Protein AF-A0A9D8B825-F1 (afdb_monomer_lite)

pLDDT: mean 75.51, std 22.53, range [26.12, 98.62]

Structure (mmCIF, N/CA/C/O backbone):
data_AF-A0A9D8B825-F1
#
_entry.id   AF-A0A9D8B825-F1
#
loop_
_atom_site.group_PDB
_atom_site.id
_atom_site.type_symbol
_atom_site.label_atom_id
_atom_site.label_alt_id
_atom_site.label_comp_id
_atom_site.label_asym_id
_atom_site.label_entity_id
_atom_site.label_seq_id
_atom_site.pdbx_PDB_ins_code
_atom_site.Cartn_x
_atom_site.Cartn_y
_atom_site.Cartn_z
_atom_site.occupancy
_atom_site.B_iso_or_equiv
_atom_site.auth_seq_id
_atom_site.auth_comp_id
_atom_site.auth_asym_id
_atom_site.auth_atom_id
_atom_site.pdbx_PDB_model_num
ATOM 1 N N . GLU A 1 1 ? -18.848 -10.670 -12.903 1.00 26.16 1 GLU A N 1
ATOM 2 C CA . GLU A 1 1 ? -18.728 -9.323 -13.499 1.00 26.16 1 GLU A CA 1
ATOM 3 C C . GLU A 1 1 ? -18.500 -8.329 -12.367 1.00 26.16 1 GLU A C 1
ATOM 5 O O . GLU A 1 1 ? -19.439 -7.980 -11.666 1.00 26.16 1 GLU A O 1
ATOM 10 N N . GLY A 1 2 ? -17.233 -8.009 -12.084 1.00 29.97 2 GLY A N 1
ATOM 11 C CA . GLY A 1 2 ? -16.854 -7.064 -11.031 1.00 29.97 2 GLY A CA 1
ATOM 12 C C . GLY A 1 2 ? -17.086 -5.630 -11.499 1.00 29.97 2 GLY A C 1
ATOM 13 O O . GLY A 1 2 ? -16.702 -5.259 -12.609 1.00 29.97 2 GLY A O 1
ATOM 14 N N . SER A 1 3 ? -17.760 -4.835 -10.680 1.00 26.12 3 SER A N 1
ATOM 15 C CA . SER A 1 3 ? -18.067 -3.432 -10.945 1.00 26.12 3 SER A CA 1
ATOM 16 C C . SER A 1 3 ? -16.782 -2.598 -11.040 1.00 26.12 3 SER A C 1
ATOM 18 O O . SER A 1 3 ? -16.110 -2.369 -10.038 1.00 26.12 3 SER A O 1
ATOM 20 N N . ARG A 1 4 ? -16.444 -2.138 -12.252 1.00 30.41 4 ARG A N 1
ATOM 21 C CA . ARG A 1 4 ? -15.340 -1.203 -12.519 1.00 30.41 4 ARG A CA 1
ATOM 22 C C . ARG A 1 4 ? -15.845 0.221 -12.296 1.00 30.41 4 ARG A C 1
ATOM 24 O O . ARG A 1 4 ? -16.623 0.725 -13.101 1.00 30.41 4 ARG A O 1
ATOM 31 N N . TYR A 1 5 ? -15.431 0.858 -11.206 1.00 29.67 5 TYR A N 1
ATOM 32 C CA . TYR A 1 5 ? -15.754 2.260 -10.938 1.00 29.67 5 TYR A CA 1
ATOM 33 C C . TYR A 1 5 ? -14.598 3.149 -11.399 1.00 29.67 5 TYR A C 1
ATOM 35 O O . TYR A 1 5 ? -13.459 2.929 -10.995 1.00 29.67 5 TYR A O 1
ATOM 43 N N . VAL A 1 6 ? -14.901 4.152 -12.225 1.00 32.19 6 VAL A N 1
ATOM 44 C CA . VAL A 1 6 ? -13.975 5.248 -12.535 1.00 32.19 6 VAL A CA 1
ATOM 45 C C . VAL A 1 6 ? -14.107 6.277 -11.414 1.00 32.19 6 VAL A C 1
ATOM 47 O O . VAL A 1 6 ? -15.207 6.782 -11.185 1.00 32.19 6 VAL A O 1
ATOM 50 N N . ARG A 1 7 ? -13.024 6.555 -10.679 1.00 38.75 7 ARG A N 1
ATOM 51 C CA . ARG A 1 7 ? -13.002 7.599 -9.640 1.00 38.75 7 ARG A CA 1
ATOM 52 C C . ARG A 1 7 ? -12.008 8.696 -9.983 1.00 38.75 7 ARG A C 1
ATOM 54 O O . ARG A 1 7 ? -10.957 8.442 -10.566 1.00 38.75 7 ARG A O 1
ATOM 61 N N . TYR A 1 8 ? -12.397 9.906 -9.603 1.00 37.78 8 TYR A N 1
ATOM 62 C CA . TYR A 1 8 ? -11.612 11.125 -9.698 1.00 37.78 8 TYR A CA 1
ATOM 63 C C . TYR A 1 8 ? -10.923 11.335 -8.354 1.00 37.78 8 TYR A C 1
ATOM 65 O O . TYR A 1 8 ? -11.568 11.241 -7.313 1.00 37.78 8 TYR A O 1
ATOM 73 N N . LEU A 1 9 ? -9.624 11.595 -8.367 1.00 46.34 9 LEU A N 1
ATOM 74 C CA . LEU A 1 9 ? -8.851 11.959 -7.186 1.00 46.34 9 LEU A CA 1
ATOM 75 C C . LEU A 1 9 ? -8.118 13.274 -7.419 1.00 46.34 9 LEU A C 1
ATOM 77 O O . LEU A 1 9 ? -7.959 13.697 -8.565 1.00 46.34 9 LEU A O 1
ATOM 81 N N . ARG A 1 10 ? -7.628 13.884 -6.326 1.00 41.62 10 ARG A N 1
ATOM 82 C CA . ARG A 1 10 ? -6.796 15.109 -6.281 1.00 41.62 10 ARG A CA 1
ATOM 83 C C . ARG A 1 10 ? -5.704 15.135 -7.345 1.00 41.62 10 ARG A C 1
ATOM 85 O O . ARG A 1 10 ? -5.268 16.199 -7.765 1.00 41.62 10 ARG A O 1
ATOM 92 N N . HIS A 1 11 ? -5.301 13.955 -7.778 1.00 44.56 11 HIS A N 1
ATOM 93 C CA . HIS A 1 11 ? -4.243 13.787 -8.720 1.00 44.56 11 HIS A CA 1
ATOM 94 C C . HIS A 1 11 ? -4.572 12.747 -9.786 1.00 44.56 11 HIS A C 1
ATOM 96 O O . HIS A 1 11 ? -3.646 12.337 -10.435 1.00 44.56 11 HIS A O 1
ATOM 102 N N . GLY A 1 12 ? -5.798 12.272 -10.033 1.00 50.62 12 GLY A N 1
ATOM 103 C CA . GLY A 1 12 ? -5.926 11.286 -11.116 1.00 50.62 12 GLY A CA 1
ATOM 104 C C . GLY A 1 12 ? -7.298 10.770 -11.501 1.00 50.62 12 GLY A C 1
ATOM 105 O O . GLY A 1 12 ? -8.275 10.954 -10.782 1.00 50.62 12 GLY A O 1
ATOM 106 N N . VAL A 1 13 ? -7.358 10.106 -12.657 1.00 54.78 13 VAL A N 1
ATOM 107 C CA . VAL A 1 13 ? -8.524 9.337 -13.127 1.00 54.78 13 VAL A CA 1
ATOM 108 C C . VAL A 1 13 ? -8.096 7.911 -13.387 1.00 54.78 13 VAL A C 1
ATOM 110 O O . VAL A 1 13 ? -7.157 7.686 -14.151 1.00 54.78 13 VAL A O 1
ATOM 113 N N . GLY A 1 14 ? -8.801 6.957 -12.781 1.00 56.28 14 GLY A N 1
ATOM 114 C CA . GLY A 1 14 ? -8.407 5.559 -12.853 1.00 56.28 14 GLY A CA 1
ATOM 115 C C . GLY A 1 14 ? -9.478 4.552 -12.464 1.00 56.28 14 GLY A C 1
ATOM 116 O O . GLY A 1 14 ? -10.617 4.902 -12.153 1.00 56.28 14 GLY A O 1
ATOM 117 N N . ILE A 1 15 ? -9.079 3.283 -12.502 1.00 56.19 15 ILE A N 1
ATOM 118 C CA . ILE A 1 15 ? -9.866 2.118 -12.105 1.00 56.19 15 ILE A CA 1
ATOM 119 C C . ILE A 1 15 ? -9.221 1.521 -10.854 1.00 56.19 15 ILE A C 1
ATOM 121 O O . ILE A 1 15 ? -8.019 1.254 -10.836 1.00 56.19 15 ILE A O 1
ATOM 125 N N . ALA A 1 16 ? -10.036 1.279 -9.829 1.00 55.12 16 ALA A N 1
ATOM 126 C CA . ALA A 1 16 ? -9.627 0.560 -8.628 1.00 55.12 16 ALA A CA 1
ATOM 127 C C . ALA A 1 16 ? -9.979 -0.932 -8.724 1.00 55.12 16 ALA A C 1
ATOM 129 O O . ALA A 1 16 ? -11.058 -1.289 -9.206 1.00 55.12 16 ALA A O 1
ATOM 130 N N . TYR A 1 17 ? -9.086 -1.791 -8.233 1.00 61.62 17 TYR A N 1
ATOM 131 C CA . TYR A 1 17 ? -9.238 -3.246 -8.228 1.00 61.62 17 TYR A CA 1
ATOM 132 C C . TYR A 1 17 ? -9.538 -3.746 -6.816 1.00 61.62 17 TYR A C 1
ATOM 134 O O . TYR A 1 17 ? -8.713 -3.626 -5.915 1.00 61.62 17 TYR A O 1
ATOM 142 N N . ASP A 1 18 ? -10.716 -4.338 -6.632 1.00 55.62 18 ASP A N 1
ATOM 143 C CA . ASP A 1 18 ? -11.271 -4.733 -5.329 1.00 55.62 18 ASP A CA 1
ATOM 144 C C . ASP A 1 18 ? -10.686 -6.028 -4.735 1.00 55.62 18 ASP A C 1
ATOM 146 O O . ASP A 1 18 ? -11.105 -6.437 -3.664 1.00 55.62 18 ASP A O 1
ATOM 150 N N . GLY A 1 19 ? -9.697 -6.660 -5.378 1.00 49.09 19 GLY A N 1
ATOM 151 C CA . GLY A 1 19 ? -9.065 -7.891 -4.881 1.00 49.09 19 GLY A CA 1
ATOM 152 C C . GLY A 1 19 ? -9.398 -9.156 -5.673 1.00 49.09 19 GLY A C 1
ATOM 153 O O . GLY A 1 19 ? -8.572 -10.060 -5.710 1.00 49.09 19 GLY A O 1
ATOM 154 N N . ARG A 1 20 ? -10.521 -9.201 -6.403 1.00 44.38 20 ARG A N 1
ATOM 155 C CA . ARG A 1 20 ? -11.001 -10.439 -7.057 1.00 44.38 20 ARG A CA 1
ATOM 156 C C . ARG A 1 20 ? -10.237 -10.869 -8.320 1.00 44.38 20 ARG A C 1
ATOM 158 O O . ARG A 1 20 ? -10.483 -11.952 -8.838 1.00 44.38 20 ARG A O 1
ATOM 165 N N . ASP A 1 21 ? -9.305 -10.044 -8.797 1.00 48.31 21 ASP A N 1
ATOM 166 C CA . ASP A 1 21 ? -8.489 -10.262 -10.004 1.00 48.31 21 ASP A CA 1
ATOM 167 C C . ASP A 1 21 ? -7.000 -9.917 -9.750 1.00 48.31 21 ASP A C 1
ATOM 169 O O . ASP A 1 21 ? -6.346 -9.237 -10.545 1.00 48.31 21 ASP A O 1
ATOM 173 N N . TRP A 1 22 ? -6.453 -10.336 -8.606 1.00 46.06 22 TRP A N 1
ATOM 174 C CA . TRP A 1 22 ? -5.085 -9.999 -8.198 1.00 46.06 22 TRP A CA 1
ATOM 175 C C . TRP A 1 22 ? -4.019 -10.831 -8.942 1.00 46.06 22 TRP A C 1
ATOM 177 O O . TRP A 1 22 ? -3.865 -12.028 -8.711 1.00 46.06 22 TRP A O 1
ATOM 187 N N . ASN A 1 23 ? -3.254 -10.198 -9.840 1.00 48.28 23 ASN A N 1
ATOM 188 C CA . ASN A 1 23 ? -2.017 -10.755 -10.401 1.00 48.28 23 ASN A CA 1
ATOM 189 C C . ASN A 1 23 ? -1.017 -9.623 -10.694 1.00 48.28 23 ASN A C 1
ATOM 191 O O . ASN A 1 23 ? -1.241 -8.805 -11.583 1.00 48.28 23 ASN A O 1
ATOM 195 N N . LEU A 1 24 ? 0.108 -9.594 -9.978 1.00 45.50 24 LEU A N 1
ATOM 196 C CA . LEU A 1 24 ? 1.153 -8.578 -10.145 1.00 45.50 24 LEU A CA 1
ATOM 197 C C . LEU A 1 24 ? 1.843 -8.604 -11.517 1.00 45.50 24 LEU A C 1
ATOM 199 O O . LEU A 1 24 ? 2.266 -7.563 -12.009 1.00 45.50 24 LEU A O 1
ATOM 203 N N . GLN A 1 25 ? 1.859 -9.746 -12.210 1.00 44.34 25 GLN A N 1
ATOM 204 C CA . GLN A 1 25 ? 2.309 -9.784 -13.608 1.00 44.34 25 GLN A CA 1
ATOM 205 C C . GLN A 1 25 ? 1.342 -9.031 -14.529 1.00 44.34 25 GLN A C 1
ATOM 207 O O . GLN A 1 25 ? 1.777 -8.372 -15.468 1.00 44.34 25 GLN A O 1
ATOM 212 N N . ARG A 1 26 ? 0.035 -9.052 -14.223 1.00 50.41 26 ARG A N 1
ATOM 213 C CA . ARG A 1 26 ? -0.944 -8.203 -14.916 1.00 50.41 26 ARG A CA 1
ATOM 214 C C . ARG A 1 26 ? -0.793 -6.733 -14.549 1.00 50.41 26 ARG A C 1
ATOM 216 O O . ARG A 1 26 ? -1.138 -5.898 -15.368 1.00 50.41 26 ARG A O 1
ATOM 223 N N . ILE A 1 27 ? -0.300 -6.406 -13.359 1.00 51.38 27 ILE A N 1
ATOM 224 C CA . ILE A 1 27 ? -0.047 -5.019 -12.949 1.00 51.38 27 ILE A CA 1
ATOM 225 C C . ILE A 1 27 ? 1.035 -4.390 -13.827 1.00 51.38 27 ILE A C 1
ATOM 227 O O . ILE A 1 27 ? 0.788 -3.336 -14.404 1.00 51.38 27 ILE A O 1
ATOM 231 N N . ASP A 1 28 ? 2.171 -5.067 -14.018 1.00 53.19 28 ASP A N 1
ATOM 232 C CA . ASP A 1 28 ? 3.212 -4.591 -14.936 1.00 53.19 28 ASP A CA 1
ATOM 233 C C . ASP A 1 28 ? 2.702 -4.505 -16.380 1.00 53.19 28 ASP A C 1
ATOM 235 O O . ASP A 1 28 ? 3.116 -3.634 -17.144 1.00 53.19 28 ASP A O 1
ATOM 239 N N . GLU A 1 29 ? 1.823 -5.424 -16.789 1.00 56.12 29 GLU A N 1
ATOM 240 C CA . GLU A 1 29 ? 1.184 -5.391 -18.107 1.00 56.12 29 GLU A CA 1
ATOM 241 C C . GLU A 1 29 ? 0.198 -4.228 -18.248 1.00 56.12 29 GLU A C 1
ATOM 243 O O . GLU A 1 29 ? 0.175 -3.598 -19.302 1.00 56.12 29 GLU A O 1
ATOM 248 N N . VAL A 1 30 ? -0.591 -3.923 -17.214 1.00 54.44 30 VAL A N 1
ATOM 249 C CA . VAL A 1 30 ? -1.529 -2.792 -17.173 1.00 54.44 30 VAL A CA 1
ATOM 250 C C . VAL A 1 30 ? -0.761 -1.478 -17.165 1.00 54.44 30 VAL A C 1
ATOM 252 O O . VAL A 1 30 ? -1.101 -0.591 -17.940 1.00 54.44 30 VAL A O 1
ATOM 255 N N . ASP A 1 31 ? 0.310 -1.369 -16.383 1.00 54.22 31 ASP A N 1
ATOM 256 C CA . ASP A 1 31 ? 1.167 -0.185 -16.353 1.00 54.22 31 ASP A CA 1
ATOM 257 C C . ASP A 1 31 ? 1.887 0.020 -17.699 1.00 54.22 31 ASP A C 1
ATOM 259 O O . ASP A 1 31 ? 1.844 1.097 -18.301 1.00 54.22 31 ASP A O 1
ATOM 263 N N . ARG A 1 32 ? 2.425 -1.058 -18.291 1.00 58.03 32 ARG A N 1
ATOM 264 C CA . ARG A 1 32 ? 2.960 -1.038 -19.666 1.00 58.03 32 ARG A CA 1
ATOM 265 C C . ARG A 1 32 ? 1.895 -0.732 -20.719 1.00 58.03 32 ARG A C 1
ATOM 267 O O . ARG A 1 32 ? 2.215 -0.126 -21.739 1.00 58.03 32 ARG A O 1
ATOM 274 N N . ALA A 1 33 ? 0.650 -1.155 -20.525 1.00 53.12 33 ALA A N 1
ATOM 275 C CA . ALA A 1 33 ? -0.443 -0.858 -21.443 1.00 53.12 33 ALA A CA 1
ATOM 276 C C . ALA A 1 33 ? -0.869 0.613 -21.343 1.00 53.12 33 ALA A C 1
ATOM 278 O O . ALA A 1 33 ? -0.992 1.270 -22.375 1.00 53.12 33 ALA A O 1
ATOM 279 N N . LEU A 1 34 ? -1.027 1.152 -20.130 1.00 51.22 34 LEU A N 1
ATOM 280 C CA . LEU A 1 34 ? -1.396 2.549 -19.879 1.00 51.22 34 LEU A CA 1
ATOM 281 C C . LEU A 1 34 ? -0.302 3.525 -20.329 1.00 51.22 34 LEU A C 1
ATOM 283 O O . LEU A 1 34 ? -0.623 4.552 -20.927 1.00 51.22 34 LEU A O 1
ATOM 287 N N . SER A 1 35 ? 0.973 3.178 -20.128 1.00 50.72 35 SER A N 1
ATOM 288 C CA . SER A 1 35 ? 2.131 3.969 -20.580 1.00 50.72 35 SER A CA 1
ATOM 289 C C . SER A 1 35 ? 2.358 3.941 -2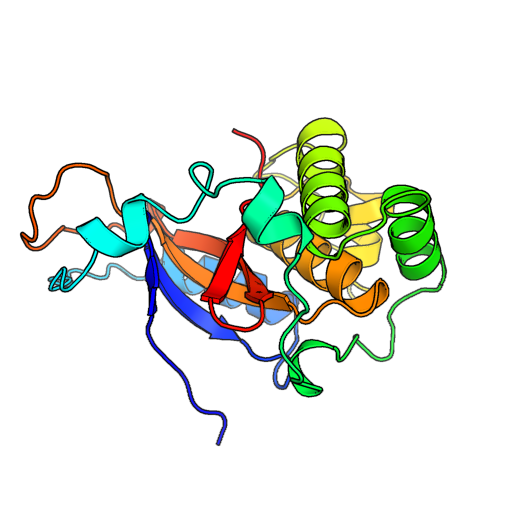2.097 1.00 50.72 35 SER A C 1
ATOM 291 O O . SER A 1 35 ? 2.991 4.846 -22.649 1.00 50.72 35 SER A O 1
ATOM 293 N N . ARG A 1 36 ? 1.809 2.943 -22.802 1.00 45.94 36 ARG A N 1
ATOM 294 C CA . ARG A 1 36 ? 1.818 2.856 -24.276 1.00 45.94 36 ARG A CA 1
ATOM 295 C C . ARG A 1 36 ? 0.546 3.401 -24.922 1.00 45.94 36 ARG A C 1
ATOM 297 O O . ARG A 1 36 ? 0.564 3.717 -26.111 1.00 45.94 36 ARG A O 1
ATOM 304 N N . ALA A 1 37 ? -0.549 3.500 -24.175 1.00 37.59 37 ALA A N 1
ATOM 305 C CA . ALA A 1 37 ? -1.807 4.037 -24.663 1.00 37.59 37 ALA A CA 1
ATOM 306 C C . ALA A 1 37 ? -1.740 5.569 -24.717 1.00 37.59 37 ALA A C 1
ATOM 308 O O . ALA A 1 37 ? -1.695 6.244 -23.691 1.00 37.59 37 ALA A O 1
ATOM 309 N N . MET A 1 38 ? -1.760 6.135 -25.925 1.00 34.09 38 MET A N 1
ATOM 310 C CA . MET A 1 38 ? -1.998 7.564 -26.114 1.00 34.09 38 MET A CA 1
ATOM 311 C C . MET A 1 38 ? -3.490 7.820 -25.875 1.00 34.09 38 MET A C 1
ATOM 313 O O . MET A 1 38 ? -4.316 7.558 -26.748 1.00 34.09 38 MET A O 1
ATOM 317 N N . VAL A 1 39 ? -3.850 8.260 -24.670 1.00 41.44 39 VAL A N 1
ATOM 318 C CA . VAL A 1 39 ? -5.234 8.614 -24.336 1.00 41.44 39 VAL A CA 1
ATOM 319 C C . VAL A 1 39 ? -5.389 10.124 -24.473 1.00 41.44 39 VAL A C 1
ATOM 321 O O . VAL A 1 39 ? -5.207 10.873 -23.520 1.00 41.44 39 VAL A O 1
ATOM 324 N N . GLU A 1 40 ? -5.735 10.590 -25.673 1.00 36.31 40 GLU A N 1
ATOM 325 C CA . GLU A 1 40 ? -6.310 11.929 -25.817 1.00 36.31 40 GLU A CA 1
ATOM 326 C C . GLU A 1 40 ? -7.764 11.868 -25.333 1.00 36.31 40 GLU A C 1
ATOM 328 O O . GLU A 1 40 ? -8.658 11.423 -26.050 1.00 36.31 40 GLU A O 1
ATOM 333 N N . GLY A 1 41 ? -7.996 12.258 -24.081 1.00 42.91 41 GLY A N 1
ATOM 334 C CA . GLY A 1 41 ? -9.328 12.305 -23.485 1.00 42.91 41 GLY A CA 1
ATOM 335 C C . GLY A 1 41 ? -9.553 13.615 -22.743 1.00 42.91 41 GLY A C 1
ATOM 336 O O . GLY A 1 41 ? -8.667 14.095 -22.042 1.00 42.91 41 GLY A O 1
ATOM 337 N N . GLU A 1 42 ? -10.742 14.195 -22.889 1.00 36.56 42 GLU A N 1
ATOM 338 C CA . GLU A 1 42 ? -11.193 15.291 -22.037 1.00 36.56 42 GLU A CA 1
ATOM 339 C C . GLU A 1 42 ? -11.747 14.711 -20.735 1.00 36.56 42 GLU A C 1
ATOM 341 O O . GLU A 1 42 ? -12.820 14.108 -20.701 1.00 36.56 42 GLU A O 1
ATOM 346 N N . VAL A 1 43 ? -11.010 14.887 -19.644 1.00 42.00 43 VAL A N 1
ATOM 347 C CA . VAL A 1 43 ? -11.523 14.580 -18.310 1.00 42.00 43 VAL A CA 1
ATOM 348 C C . VAL A 1 43 ? -12.392 15.752 -17.849 1.00 42.00 43 VAL A C 1
ATOM 350 O O . VAL A 1 43 ? -11.869 16.812 -17.513 1.00 42.00 43 VAL A O 1
ATOM 353 N N . LEU A 1 44 ? -13.719 15.573 -17.825 1.00 34.81 44 LEU A N 1
ATOM 354 C CA . LEU A 1 44 ? -14.632 16.518 -17.175 1.00 34.81 44 LEU A CA 1
ATOM 355 C C . LEU A 1 44 ? -14.412 16.444 -15.662 1.00 34.81 44 LEU A C 1
ATOM 357 O O . LEU A 1 44 ? -14.810 15.479 -15.011 1.00 34.81 44 LEU A O 1
ATOM 361 N N . ALA A 1 45 ? -13.742 17.456 -15.124 1.00 40.28 45 ALA A N 1
ATOM 362 C CA . ALA A 1 45 ? -13.453 17.604 -13.708 1.00 40.28 45 ALA A CA 1
ATOM 363 C C . ALA A 1 45 ? -14.709 18.060 -12.951 1.00 40.28 45 ALA A C 1
ATOM 365 O O . ALA A 1 45 ? -14.815 19.200 -12.509 1.00 40.28 45 ALA A O 1
ATOM 366 N N . PHE A 1 46 ? -15.678 17.162 -12.794 1.00 29.22 46 PHE A N 1
ATOM 367 C CA . PHE A 1 46 ? -16.618 17.304 -11.692 1.00 29.22 46 PHE A CA 1
ATOM 368 C C . PHE A 1 46 ? -15.895 16.847 -10.418 1.00 29.22 46 PHE A C 1
ATOM 370 O O . PHE A 1 46 ? -15.463 15.703 -10.322 1.00 29.22 46 PHE A O 1
ATOM 377 N N . ASP A 1 47 ? -15.766 17.767 -9.458 1.00 36.44 47 ASP A N 1
ATOM 378 C CA . ASP A 1 47 ? -15.425 17.510 -8.047 1.00 36.44 47 ASP A CA 1
ATOM 379 C C . ASP A 1 47 ? -13.939 17.466 -7.622 1.00 36.44 47 ASP A C 1
ATOM 381 O 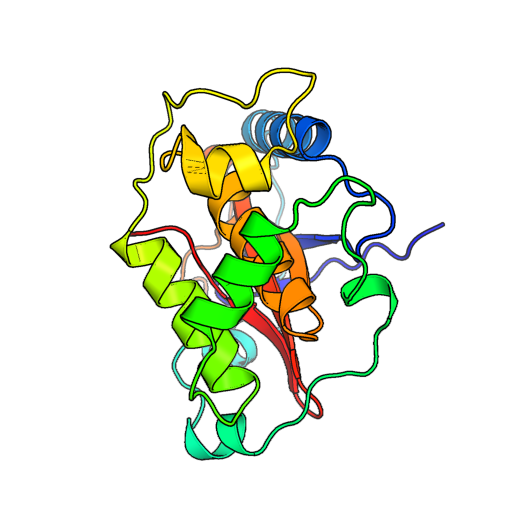O . ASP A 1 47 ? -13.617 17.095 -6.494 1.00 36.44 47 ASP A O 1
ATOM 385 N N . ALA A 1 48 ? -13.009 17.945 -8.456 1.00 32.31 48 ALA A N 1
ATOM 386 C CA . ALA A 1 48 ? -11.593 18.058 -8.069 1.00 32.31 48 ALA A CA 1
ATOM 387 C C . ALA A 1 48 ? -11.360 18.994 -6.858 1.00 32.31 48 ALA A C 1
ATOM 389 O O . ALA A 1 48 ? -10.424 18.786 -6.092 1.00 32.31 48 ALA A O 1
ATOM 390 N N . GLU A 1 49 ? -12.224 19.991 -6.641 1.00 31.83 49 GLU A N 1
ATOM 391 C CA . GLU A 1 49 ? -12.091 20.965 -5.546 1.00 31.83 49 GLU A CA 1
ATOM 392 C C . GLU A 1 49 ? -12.466 20.383 -4.165 1.00 31.83 49 GLU A C 1
ATOM 394 O O . GLU A 1 49 ? -11.871 20.764 -3.155 1.00 31.83 49 GLU A O 1
ATOM 399 N N . HIS A 1 50 ? -13.397 19.418 -4.109 1.00 32.91 50 HIS A N 1
ATOM 400 C CA . HIS A 1 50 ? -13.742 18.690 -2.877 1.00 32.91 50 HIS A CA 1
ATOM 401 C C . HIS A 1 50 ? -12.724 17.596 -2.558 1.00 32.91 50 HIS A C 1
ATOM 403 O O . HIS A 1 50 ? -12.419 17.357 -1.392 1.00 32.91 50 HIS A O 1
ATOM 409 N N . ILE A 1 51 ? -12.165 16.963 -3.591 1.00 36.38 51 ILE A N 1
ATOM 410 C CA . ILE A 1 51 ? -11.244 15.835 -3.445 1.00 36.38 51 ILE A CA 1
ATOM 411 C C . ILE A 1 51 ? -9.797 16.307 -3.220 1.00 36.38 51 ILE A C 1
ATOM 413 O O . ILE A 1 51 ? -9.005 15.620 -2.576 1.00 36.38 51 ILE A O 1
ATOM 417 N N . ALA A 1 52 ? -9.460 17.537 -3.628 1.00 35.16 52 ALA A N 1
ATOM 418 C CA . ALA A 1 52 ? -8.154 18.144 -3.378 1.00 35.16 52 ALA A CA 1
ATOM 419 C C . ALA A 1 52 ? -7.860 18.508 -1.914 1.00 35.16 52 ALA A C 1
ATOM 421 O O . ALA A 1 52 ? -6.705 18.772 -1.586 1.00 35.16 52 ALA A O 1
ATOM 422 N N . ARG A 1 53 ? -8.862 18.483 -1.029 1.00 35.62 53 ARG A N 1
ATOM 423 C CA . ARG A 1 53 ? -8.680 18.669 0.423 1.00 35.62 53 ARG A CA 1
ATOM 424 C C . ARG A 1 53 ? -8.443 17.358 1.179 1.00 35.62 53 ARG A C 1
ATOM 426 O O . ARG A 1 53 ? -8.224 17.373 2.380 1.00 35.62 53 ARG A O 1
ATOM 433 N N . LEU A 1 54 ? -8.509 16.221 0.492 1.00 41.50 54 LEU A N 1
ATOM 434 C CA . LEU A 1 54 ? -8.651 14.900 1.099 1.00 41.50 54 LEU A CA 1
ATOM 435 C C . LEU A 1 54 ? -7.384 14.042 0.927 1.00 41.50 54 LEU A C 1
ATOM 437 O O . LEU A 1 54 ? -7.503 12.890 0.552 1.00 41.50 54 LEU A O 1
ATOM 441 N N . GLY A 1 55 ? -6.171 14.558 1.143 1.00 41.97 55 GLY A N 1
ATOM 442 C CA . GLY A 1 55 ? -4.938 13.743 1.054 1.00 41.97 55 GLY A CA 1
ATOM 443 C C . GLY A 1 55 ? -4.056 13.867 2.290 1.00 41.97 55 GLY A C 1
ATOM 444 O O . GLY A 1 55 ? -3.812 12.884 2.976 1.00 41.97 55 GLY A O 1
ATOM 445 N N . ASP A 1 56 ? -3.693 15.105 2.631 1.00 46.53 56 ASP A N 1
ATOM 446 C CA . ASP A 1 56 ? -2.885 15.428 3.820 1.00 46.53 56 ASP A CA 1
ATOM 447 C C . ASP A 1 56 ? -3.543 16.477 4.735 1.00 46.53 56 ASP A C 1
ATOM 449 O O . ASP A 1 56 ? -3.069 16.717 5.840 1.00 46.53 56 ASP A O 1
ATOM 453 N N . ASP A 1 57 ? -4.668 17.063 4.308 1.00 53.47 57 ASP A N 1
ATOM 454 C CA . ASP A 1 57 ? -5.425 18.087 5.047 1.00 53.47 57 ASP A CA 1
ATOM 455 C C . ASP A 1 57 ? -6.597 17.494 5.847 1.00 53.47 57 ASP A C 1
ATOM 457 O O . ASP A 1 57 ? -7.545 18.194 6.218 1.00 53.47 57 ASP A O 1
ATOM 461 N N . PHE A 1 58 ? -6.563 16.190 6.127 1.00 63.09 58 PHE A N 1
ATOM 462 C CA . PHE A 1 58 ? -7.495 15.654 7.103 1.00 63.09 58 PHE A CA 1
ATOM 463 C C . PHE A 1 58 ? -7.067 16.047 8.498 1.00 63.09 58 PHE A C 1
ATOM 465 O O . PHE A 1 58 ? -5.927 15.836 8.911 1.00 63.09 58 PHE A O 1
ATOM 472 N N . ASP A 1 59 ? -8.036 16.532 9.259 1.00 76.62 59 ASP A N 1
ATOM 473 C CA . ASP A 1 59 ? -7.892 16.633 10.695 1.00 76.62 59 ASP A CA 1
ATOM 474 C C . ASP A 1 59 ? -7.538 15.242 11.254 1.00 76.62 59 ASP A C 1
ATOM 476 O O . ASP A 1 59 ? -8.328 14.291 11.197 1.00 76.62 59 ASP A O 1
ATOM 480 N N . ARG A 1 60 ? -6.303 15.113 11.748 1.00 80.06 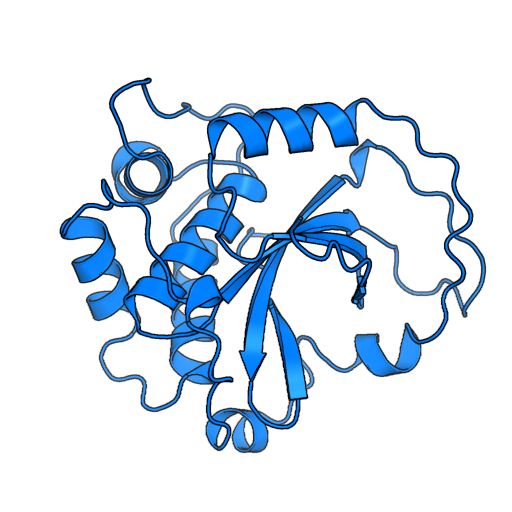60 ARG A N 1
ATOM 481 C CA . ARG A 1 60 ? -5.761 13.851 12.257 1.00 80.06 60 ARG A CA 1
ATOM 482 C C . ARG A 1 60 ? -6.609 13.302 13.397 1.00 80.06 60 ARG A C 1
ATOM 484 O O . ARG A 1 60 ? -6.773 12.087 13.489 1.00 80.06 60 ARG A O 1
ATOM 491 N N . ASP A 1 61 ? -7.172 14.173 14.231 1.00 82.94 61 ASP A N 1
ATOM 492 C CA . ASP A 1 61 ? -8.023 13.752 15.336 1.00 82.94 61 ASP A CA 1
ATOM 493 C C . ASP A 1 61 ? -9.336 13.171 14.810 1.00 82.94 61 ASP A C 1
ATOM 495 O O . ASP A 1 61 ? -9.842 12.207 15.383 1.00 82.94 61 ASP A O 1
ATOM 499 N N . VAL A 1 62 ? -9.891 13.714 13.718 1.00 83.12 62 VAL A N 1
ATOM 500 C CA . VAL A 1 62 ? -11.042 13.113 13.025 1.00 83.12 62 VAL A CA 1
ATOM 501 C C . VAL A 1 62 ? -10.686 11.725 12.511 1.00 83.12 62 VAL A C 1
ATOM 503 O O . VAL A 1 62 ? -11.367 10.771 12.881 1.00 83.12 62 VAL A O 1
ATOM 506 N N . MET A 1 63 ? -9.615 11.591 11.727 1.00 86.00 63 MET A N 1
ATOM 507 C CA . MET A 1 63 ? -9.245 10.307 11.116 1.00 86.00 63 MET A CA 1
ATOM 508 C C . MET A 1 63 ? -8.919 9.234 12.153 1.00 86.00 63 MET A C 1
ATOM 510 O O . MET A 1 63 ? -9.304 8.079 11.995 1.00 86.00 63 MET A O 1
ATOM 514 N N . ASN A 1 64 ? -8.286 9.621 13.260 1.00 88.75 64 ASN A N 1
ATOM 515 C CA . ASN A 1 64 ? -7.975 8.719 14.364 1.00 88.75 64 ASN A CA 1
ATOM 516 C C . ASN A 1 64 ? -9.213 8.187 15.105 1.00 88.75 64 ASN A C 1
ATOM 518 O O . ASN A 1 64 ? -9.102 7.215 15.849 1.00 88.75 64 ASN A O 1
ATOM 522 N N . ARG A 1 65 ? -10.392 8.788 14.912 1.00 89.06 65 ARG A N 1
ATOM 523 C CA . ARG A 1 65 ? -11.655 8.286 15.474 1.00 89.06 65 ARG A CA 1
ATOM 524 C C . ARG A 1 65 ? -12.424 7.373 14.525 1.00 89.06 65 ARG A C 1
ATOM 526 O O . ARG A 1 65 ? -13.417 6.791 14.953 1.00 89.06 65 ARG A O 1
ATOM 533 N N . LEU A 1 66 ? -12.017 7.274 13.261 1.00 88.44 66 LEU A N 1
ATOM 534 C CA . LEU A 1 66 ? -12.751 6.505 12.262 1.00 88.44 66 LEU A CA 1
ATOM 535 C C . LEU A 1 66 ? -12.376 5.025 12.304 1.00 88.44 66 LEU A C 1
ATOM 537 O O . LEU A 1 66 ? -11.202 4.658 12.394 1.00 88.44 66 LEU A O 1
ATOM 541 N N . GLY A 1 67 ? -13.402 4.184 12.181 1.00 92.25 67 GLY A N 1
ATOM 542 C CA . GLY A 1 67 ? -13.251 2.798 11.770 1.00 92.25 67 GLY A CA 1
ATOM 543 C C . GLY A 1 67 ? -12.997 2.678 10.267 1.00 92.25 67 GLY A C 1
ATOM 544 O O . GLY A 1 67 ? -13.010 3.656 9.511 1.00 92.25 67 GLY A O 1
ATOM 545 N N . THR A 1 68 ? -12.777 1.446 9.828 1.00 94.38 68 THR A N 1
ATOM 546 C CA . THR A 1 68 ? -12.665 1.086 8.414 1.00 94.38 68 THR A CA 1
ATOM 547 C C . THR A 1 68 ? -13.966 0.497 7.904 1.00 94.38 68 THR A C 1
ATOM 549 O O . THR A 1 68 ? -14.716 -0.095 8.673 1.00 94.38 68 THR A O 1
ATOM 552 N N . ILE A 1 69 ? -14.226 0.625 6.605 1.00 89.88 69 ILE A N 1
ATOM 553 C CA . ILE A 1 69 ? -15.404 -0.003 5.998 1.00 89.88 69 ILE A CA 1
ATOM 554 C C . ILE A 1 69 ? -15.382 -1.531 6.174 1.00 89.88 69 ILE A C 1
ATOM 556 O O . ILE A 1 69 ? -14.318 -2.142 6.217 1.00 89.88 69 ILE A O 1
ATOM 560 N N . ASP A 1 70 ? -16.552 -2.159 6.212 1.00 90.62 70 ASP A N 1
ATOM 561 C CA . ASP A 1 70 ? -16.669 -3.619 6.166 1.00 90.62 70 ASP A CA 1
ATOM 562 C C . ASP A 1 70 ? -16.755 -4.088 4.703 1.00 90.62 70 ASP A C 1
ATOM 564 O O . ASP A 1 70 ? -17.835 -4.143 4.110 1.00 90.62 70 ASP A O 1
ATOM 568 N N . ASP A 1 71 ? -15.595 -4.342 4.090 1.00 85.81 71 ASP A N 1
ATOM 569 C CA . ASP A 1 71 ? -15.481 -4.887 2.730 1.00 85.81 71 ASP A CA 1
ATOM 570 C C . ASP A 1 71 ? -14.511 -6.084 2.710 1.00 85.81 71 ASP A C 1
ATOM 572 O O . ASP A 1 71 ? -13.299 -5.899 2.547 1.00 85.81 71 ASP A O 1
ATOM 576 N N . PRO A 1 72 ? -15.026 -7.321 2.864 1.00 85.75 72 PRO A N 1
ATOM 577 C CA . PRO A 1 72 ? -14.207 -8.530 2.909 1.00 85.75 72 PRO A CA 1
ATOM 578 C C . PRO A 1 72 ? -13.339 -8.752 1.668 1.00 85.75 72 PRO A C 1
ATOM 580 O O . PRO A 1 72 ? -12.216 -9.229 1.802 1.00 85.75 72 PRO A O 1
ATOM 583 N N . ALA A 1 73 ? -13.804 -8.366 0.473 1.00 82.88 73 ALA A N 1
ATOM 584 C CA . ALA A 1 73 ? -13.015 -8.522 -0.754 1.00 82.88 73 ALA A CA 1
ATOM 585 C C . ALA A 1 73 ? -11.739 -7.665 -0.702 1.00 82.88 73 ALA A C 1
ATOM 587 O O . ALA A 1 73 ? -10.664 -8.069 -1.149 1.00 82.88 73 ALA A O 1
ATOM 588 N N . CYS A 1 74 ? -11.833 -6.502 -0.057 1.00 87.25 74 CYS A N 1
ATOM 589 C CA . CYS A 1 74 ? -10.707 -5.604 0.141 1.00 87.25 74 CYS A CA 1
ATOM 590 C C . CYS A 1 74 ? -9.814 -5.971 1.337 1.00 87.25 74 CYS A C 1
ATOM 592 O O . CYS A 1 74 ? -8.876 -5.226 1.617 1.00 87.25 74 CYS A O 1
ATOM 594 N N . LEU A 1 75 ? -10.067 -7.104 2.001 1.00 91.00 75 LEU A N 1
ATOM 595 C CA . LEU A 1 75 ? -9.216 -7.710 3.032 1.00 91.00 75 LEU A CA 1
ATOM 596 C C . LEU A 1 75 ? -8.498 -8.976 2.538 1.00 91.00 75 LEU A C 1
ATOM 598 O O . LEU A 1 75 ? -7.551 -9.429 3.177 1.00 91.00 75 LEU A O 1
ATOM 602 N N . GLU A 1 76 ? -8.909 -9.537 1.398 1.00 89.81 76 GLU A N 1
ATOM 603 C CA . GLU A 1 76 ? -8.324 -10.765 0.855 1.00 89.81 76 GLU A CA 1
ATOM 604 C C . GLU A 1 76 ? -6.827 -10.597 0.556 1.00 89.81 76 GLU A C 1
ATOM 606 O O . GLU A 1 76 ? -6.392 -9.644 -0.100 1.00 89.81 76 GLU A O 1
ATOM 611 N N . LEU A 1 77 ? -6.030 -11.556 1.022 1.00 89.69 77 LEU A N 1
ATOM 612 C CA . LEU A 1 77 ? -4.613 -11.671 0.695 1.00 89.69 77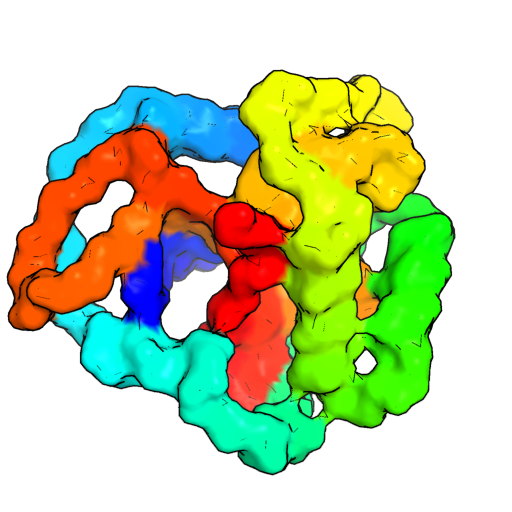 LEU A CA 1
ATOM 613 C C . LEU A 1 77 ? -4.405 -12.804 -0.320 1.00 89.69 77 LEU A C 1
ATOM 615 O O . LEU A 1 77 ? -5.160 -13.776 -0.288 1.00 89.69 77 LEU A O 1
ATOM 619 N N . PRO A 1 78 ? -3.366 -12.737 -1.172 1.00 86.50 78 PRO A N 1
ATOM 620 C CA . PRO A 1 78 ? -2.989 -13.858 -2.025 1.00 86.50 78 PRO A CA 1
ATOM 621 C C . PRO A 1 78 ? -2.753 -15.139 -1.212 1.00 86.50 78 PRO A C 1
ATOM 623 O O . PRO A 1 78 ? -2.107 -15.096 -0.163 1.00 86.50 78 PRO A O 1
ATOM 626 N N . ASP A 1 79 ? -3.201 -16.288 -1.724 1.00 86.38 79 ASP A N 1
ATOM 627 C CA . ASP A 1 79 ? -3.055 -17.591 -1.047 1.00 86.38 79 ASP A CA 1
ATOM 628 C C . ASP A 1 79 ? -1.594 -17.945 -0.725 1.00 86.38 79 ASP A C 1
ATOM 630 O O . ASP A 1 79 ? -1.304 -18.645 0.243 1.00 86.38 79 ASP A O 1
ATOM 634 N N . ASN A 1 80 ? -0.658 -17.456 -1.541 1.00 86.81 80 ASN A N 1
ATOM 635 C CA . ASN A 1 80 ? 0.777 -17.683 -1.401 1.00 86.81 80 ASN A CA 1
ATOM 636 C C . ASN A 1 80 ? 1.503 -16.582 -0.611 1.00 86.81 80 ASN A C 1
ATOM 638 O O . ASN A 1 80 ? 2.735 -16.551 -0.627 1.00 86.81 80 ASN A O 1
ATOM 642 N N . ILE A 1 81 ? 0.782 -15.673 0.055 1.00 90.38 81 ILE A N 1
ATOM 643 C CA . ILE A 1 81 ? 1.428 -14.622 0.839 1.00 90.38 81 ILE A CA 1
ATOM 644 C C . ILE A 1 81 ? 2.185 -15.230 2.028 1.00 90.38 81 ILE A C 1
ATOM 646 O O . ILE A 1 81 ? 1.672 -16.078 2.768 1.00 90.38 81 ILE A O 1
ATOM 650 N N . THR A 1 82 ? 3.426 -14.794 2.216 1.00 93.88 82 THR A N 1
ATOM 651 C CA . THR A 1 82 ? 4.350 -15.398 3.179 1.00 93.88 82 THR A CA 1
ATOM 652 C C . THR A 1 82 ? 4.111 -14.898 4.605 1.00 93.88 82 THR A C 1
ATOM 654 O O . THR A 1 82 ? 3.604 -13.796 4.837 1.00 93.88 82 THR A O 1
ATOM 657 N N . ASP A 1 83 ? 4.536 -15.685 5.595 1.00 95.88 83 ASP A N 1
ATOM 658 C CA . ASP A 1 83 ? 4.478 -15.273 7.003 1.00 95.88 83 ASP A CA 1
ATOM 659 C C . ASP A 1 83 ? 5.354 -14.048 7.277 1.00 95.88 83 ASP A C 1
ATOM 661 O O . ASP A 1 83 ? 4.957 -13.166 8.036 1.00 95.88 83 ASP A O 1
ATOM 665 N N . ARG A 1 84 ? 6.494 -13.910 6.582 1.00 97.50 84 ARG A N 1
ATOM 666 C CA . ARG A 1 84 ? 7.373 -12.746 6.759 1.00 97.50 84 ARG A CA 1
ATOM 667 C C . ARG A 1 84 ? 6.706 -11.429 6.356 1.00 97.50 84 ARG A C 1
ATOM 669 O O . ARG A 1 84 ? 6.983 -10.412 6.992 1.00 97.50 84 ARG A O 1
ATOM 676 N N . VAL A 1 85 ? 5.804 -11.431 5.367 1.00 97.44 85 VAL A N 1
ATOM 677 C CA . VAL A 1 85 ? 5.001 -10.244 5.021 1.00 97.44 85 VAL A CA 1
ATOM 678 C C . VAL A 1 85 ? 4.036 -9.888 6.155 1.00 97.44 85 VAL A C 1
ATOM 680 O O . VAL A 1 85 ? 3.969 -8.723 6.552 1.00 97.44 85 VAL A O 1
ATOM 683 N N . ARG A 1 86 ? 3.337 -10.878 6.730 1.00 96.75 86 ARG A N 1
ATOM 684 C CA . ARG A 1 86 ? 2.444 -10.663 7.885 1.00 96.75 86 ARG A CA 1
ATOM 685 C C . ARG A 1 86 ? 3.216 -10.141 9.096 1.00 96.75 86 ARG A C 1
ATOM 687 O O . ARG A 1 86 ? 2.814 -9.153 9.707 1.00 96.75 86 ARG A O 1
ATOM 694 N N . ASP A 1 87 ? 4.371 -10.733 9.383 1.00 98.38 87 ASP A N 1
ATOM 695 C CA . ASP A 1 87 ? 5.253 -10.309 10.470 1.00 98.38 87 ASP A CA 1
ATOM 696 C C . ASP A 1 87 ? 5.782 -8.889 10.263 1.00 98.38 87 ASP A C 1
ATOM 698 O O . ASP A 1 87 ? 5.937 -8.129 11.222 1.00 98.38 87 ASP A O 1
ATOM 702 N N . LEU A 1 88 ? 6.089 -8.507 9.020 1.00 98.62 88 LEU A N 1
ATOM 703 C CA . LEU A 1 88 ? 6.483 -7.141 8.695 1.00 98.62 88 LEU A CA 1
ATOM 704 C C . LEU A 1 88 ? 5.327 -6.166 8.929 1.00 98.62 88 LEU A C 1
ATOM 706 O O . LEU A 1 88 ? 5.540 -5.166 9.613 1.00 98.62 88 LEU A O 1
ATOM 710 N N . SER A 1 89 ? 4.125 -6.482 8.440 1.00 98.44 89 SER A N 1
ATOM 711 C CA . SER A 1 89 ? 2.920 -5.678 8.679 1.00 98.44 89 SER A CA 1
ATOM 712 C C . SER A 1 89 ? 2.685 -5.465 10.177 1.00 98.44 89 SER A C 1
ATOM 714 O O . SER A 1 89 ? 2.598 -4.324 10.633 1.00 98.44 89 SER A O 1
ATOM 716 N N . TYR A 1 90 ? 2.722 -6.542 10.969 1.00 98.25 90 TYR A N 1
ATOM 717 C CA . TYR A 1 90 ? 2.609 -6.471 12.424 1.00 98.25 90 TYR A CA 1
ATOM 718 C C . TYR A 1 90 ? 3.703 -5.600 13.052 1.00 98.25 90 TYR A C 1
ATOM 720 O O . TYR A 1 90 ? 3.414 -4.774 13.913 1.00 98.25 90 TYR A O 1
ATOM 728 N N . ARG A 1 91 ? 4.969 -5.749 12.639 1.00 98.50 91 ARG A N 1
ATOM 729 C CA . ARG A 1 91 ? 6.079 -4.954 13.194 1.00 98.50 91 ARG A CA 1
ATOM 730 C C . ARG A 1 91 ? 5.949 -3.465 12.901 1.00 98.50 91 ARG A C 1
ATOM 732 O O . ARG A 1 91 ? 6.260 -2.679 13.790 1.00 98.50 91 ARG A O 1
ATOM 739 N N . ILE A 1 92 ? 5.528 -3.092 11.693 1.00 98.50 92 ILE A N 1
ATOM 740 C CA . ILE A 1 92 ? 5.346 -1.686 11.302 1.00 98.50 92 ILE A CA 1
ATOM 741 C C . ILE A 1 92 ? 4.208 -1.061 12.112 1.00 98.50 92 ILE A C 1
ATOM 743 O O . ILE A 1 92 ? 4.337 0.048 12.621 1.00 98.50 92 ILE A O 1
ATOM 747 N N . THR A 1 93 ? 3.102 -1.789 12.260 1.00 98.38 93 THR A N 1
ATOM 748 C CA . THR A 1 93 ? 1.877 -1.279 12.887 1.00 98.38 93 THR A CA 1
ATOM 749 C C . THR A 1 93 ? 1.847 -1.446 14.405 1.00 98.38 93 THR A C 1
ATOM 751 O O . THR A 1 93 ? 0.940 -0.944 15.075 1.00 98.38 93 THR A O 1
ATOM 754 N N . LYS A 1 94 ? 2.837 -2.133 14.984 1.00 97.44 94 LYS A N 1
ATOM 755 C CA . LYS A 1 94 ? 2.921 -2.380 16.423 1.00 97.44 94 LYS A CA 1
ATOM 756 C C . LYS A 1 94 ? 2.955 -1.067 17.207 1.00 97.44 94 LYS A C 1
ATOM 758 O O . LYS A 1 94 ? 3.860 -0.255 17.050 1.00 97.44 94 LYS A O 1
ATOM 763 N N . GLY A 1 95 ? 2.007 -0.916 18.130 1.00 96.12 95 GLY A N 1
ATOM 764 C CA . GLY A 1 95 ? 1.885 0.270 18.984 1.00 96.12 95 GLY A CA 1
ATOM 765 C C . GLY A 1 95 ? 1.024 1.391 18.395 1.00 96.12 95 GLY A C 1
ATOM 766 O O . GLY A 1 95 ? 0.752 2.352 19.108 1.00 96.12 95 GLY A O 1
ATOM 767 N N . MET A 1 96 ? 0.552 1.253 17.152 1.00 97.31 96 MET A N 1
ATOM 768 C CA . MET A 1 96 ? -0.444 2.151 16.563 1.00 97.31 96 MET A CA 1
ATOM 769 C C . MET A 1 96 ? -1.846 1.743 17.014 1.00 97.31 96 MET A C 1
ATOM 771 O O . MET A 1 96 ? -2.175 0.553 17.037 1.00 97.31 96 MET A O 1
ATOM 775 N N . SER A 1 97 ? -2.670 2.724 17.382 1.00 93.75 97 SER A N 1
ATOM 776 C CA . SER A 1 97 ? -3.985 2.468 17.984 1.00 93.75 97 SER A CA 1
ATOM 777 C C . SER A 1 97 ? -5.117 2.536 16.965 1.00 93.75 97 SER A C 1
ATOM 779 O O . SER A 1 97 ? -6.141 1.882 17.152 1.00 93.75 97 SER A O 1
ATOM 781 N N . THR A 1 98 ? -4.939 3.297 15.885 1.00 96.19 98 THR A N 1
ATOM 782 C CA . THR A 1 98 ? -6.000 3.574 14.906 1.00 96.19 98 THR A CA 1
ATOM 783 C C . THR A 1 98 ? -5.648 3.015 13.524 1.00 96.19 98 THR A C 1
ATOM 785 O O . THR A 1 98 ? -4.463 2.906 13.189 1.00 96.19 98 THR A O 1
ATOM 788 N N . PRO A 1 99 ? -6.638 2.675 12.675 1.00 96.25 99 PRO A N 1
ATOM 789 C CA . PRO A 1 99 ? -6.365 2.266 11.297 1.00 96.25 99 PRO A CA 1
ATOM 790 C C . PRO A 1 99 ? -5.585 3.331 10.520 1.00 96.25 99 PRO A C 1
ATOM 792 O O . PRO A 1 99 ? -4.661 2.995 9.786 1.00 96.25 99 PRO A O 1
ATOM 795 N N . PHE A 1 100 ? -5.898 4.613 10.740 1.00 94.62 100 PHE A N 1
ATOM 796 C CA . PHE A 1 100 ? -5.200 5.729 10.104 1.00 94.62 100 PHE A CA 1
ATOM 797 C C . PHE A 1 100 ? -3.713 5.796 10.491 1.00 94.62 100 PHE A C 1
ATOM 799 O O . PHE A 1 100 ? -2.851 5.932 9.624 1.00 94.62 100 PHE A O 1
ATOM 806 N N . GLU A 1 101 ? -3.383 5.624 11.774 1.00 96.31 101 GLU A N 1
ATOM 807 C CA . GLU A 1 101 ? -1.989 5.570 12.238 1.00 96.31 101 GLU A CA 1
ATOM 808 C C . GLU A 1 101 ? -1.231 4.395 11.625 1.00 96.31 101 GLU A C 1
ATOM 810 O O . GLU A 1 101 ? -0.091 4.552 11.191 1.00 96.31 101 GLU A O 1
ATOM 815 N N . LYS A 1 102 ? -1.875 3.226 11.548 1.00 98.31 102 LYS A N 1
ATOM 816 C CA . LYS A 1 102 ? -1.281 2.032 10.942 1.00 98.31 102 LYS A CA 1
ATOM 817 C C . LYS A 1 102 ? -0.936 2.256 9.471 1.00 98.31 102 LYS A C 1
ATOM 819 O O . LYS A 1 102 ? 0.183 1.950 9.068 1.00 98.31 102 LYS A O 1
ATOM 824 N N . VAL A 1 103 ? -1.856 2.807 8.678 1.00 96.56 103 VAL A N 1
ATOM 825 C CA . VAL A 1 103 ? -1.598 3.037 7.247 1.00 96.56 103 VAL A CA 1
ATOM 826 C C . VAL A 1 103 ? -0.569 4.138 7.011 1.00 96.56 103 VAL A C 1
ATOM 828 O O . VAL A 1 103 ? 0.278 3.975 6.139 1.00 96.56 103 VAL A O 1
ATOM 831 N N . LYS A 1 104 ? -0.544 5.203 7.827 1.00 95.19 104 LYS A N 1
ATOM 832 C CA . LYS A 1 104 ? 0.523 6.216 7.748 1.00 95.19 104 LYS A CA 1
ATOM 833 C C . LYS A 1 104 ? 1.892 5.640 8.110 1.00 95.19 104 LYS A C 1
ATOM 835 O O . LYS A 1 104 ? 2.861 5.963 7.434 1.00 95.19 104 LYS A O 1
ATOM 840 N N . ALA A 1 105 ? 1.972 4.751 9.100 1.00 97.94 105 ALA A N 1
ATOM 841 C CA . ALA A 1 105 ? 3.220 4.066 9.436 1.00 97.94 105 ALA A CA 1
ATOM 842 C C . ALA A 1 105 ? 3.708 3.150 8.299 1.00 97.94 105 ALA A C 1
ATOM 844 O O . ALA A 1 105 ? 4.906 3.080 8.036 1.00 97.94 105 ALA A O 1
ATOM 845 N N . ILE A 1 106 ? 2.792 2.462 7.606 1.00 98.56 106 ILE A N 1
ATOM 846 C CA . ILE A 1 106 ? 3.117 1.650 6.422 1.00 98.56 106 ILE A CA 1
ATOM 847 C C . ILE A 1 106 ? 3.614 2.530 5.275 1.00 98.56 106 ILE A C 1
ATOM 849 O O . ILE A 1 106 ? 4.642 2.206 4.684 1.00 98.56 106 ILE A O 1
ATOM 853 N N . GLN A 1 107 ? 2.919 3.636 4.994 1.00 95.62 107 GLN A N 1
ATOM 854 C CA . GLN A 1 107 ? 3.327 4.616 3.988 1.00 95.62 107 GLN A CA 1
ATOM 855 C C . GLN A 1 107 ? 4.756 5.108 4.254 1.00 95.62 107 GLN A C 1
ATOM 857 O O . GLN A 1 107 ? 5.639 4.894 3.431 1.00 95.62 107 GLN A O 1
ATOM 862 N N . GLU A 1 108 ? 4.998 5.670 5.441 1.00 95.94 108 GLU A N 1
ATOM 863 C CA . GLU A 1 108 ? 6.300 6.230 5.820 1.00 95.94 108 GLU A CA 1
ATOM 864 C C . GLU A 1 108 ? 7.405 5.162 5.797 1.00 95.94 108 GLU A C 1
ATOM 866 O O . GLU A 1 108 ? 8.529 5.414 5.364 1.00 95.94 108 GLU A O 1
ATOM 871 N N . PHE A 1 109 ? 7.100 3.934 6.230 1.00 98.25 109 PHE A N 1
ATOM 872 C CA . PHE A 1 109 ? 8.061 2.837 6.175 1.00 98.25 109 PHE A CA 1
ATOM 873 C C . PHE A 1 109 ? 8.507 2.540 4.739 1.00 98.25 109 PHE A C 1
ATOM 875 O O . PHE A 1 109 ? 9.702 2.351 4.510 1.00 98.25 109 PHE A O 1
ATOM 882 N N . LEU A 1 110 ? 7.571 2.493 3.789 1.00 97.81 110 LEU A N 1
ATOM 883 C CA . LEU A 1 110 ? 7.880 2.241 2.383 1.00 97.81 110 LEU A CA 1
ATOM 884 C C . LEU A 1 110 ? 8.650 3.414 1.764 1.00 97.81 110 LEU A C 1
ATOM 886 O O . LEU A 1 110 ? 9.700 3.187 1.168 1.00 97.81 110 LEU A O 1
ATOM 890 N N . GLU A 1 111 ? 8.203 4.648 2.000 1.00 92.50 111 GLU A N 1
ATOM 891 C CA . GLU A 1 111 ? 8.856 5.870 1.510 1.00 92.50 111 GLU A CA 1
ATOM 892 C C . GLU A 1 111 ? 10.315 5.990 1.985 1.00 92.50 111 GLU A C 1
ATOM 894 O O . GLU A 1 111 ? 11.199 6.389 1.232 1.00 92.50 111 GLU A O 1
ATOM 899 N N . VAL A 1 112 ? 10.591 5.620 3.241 1.00 95.62 112 VAL A N 1
ATOM 900 C CA . VAL A 1 112 ? 11.917 5.795 3.858 1.00 95.62 112 VAL A CA 1
ATOM 901 C C . VAL A 1 112 ? 12.864 4.620 3.596 1.00 95.62 112 VAL A C 1
ATOM 903 O O . VAL A 1 112 ? 14.085 4.791 3.641 1.00 95.62 112 VAL A O 1
ATOM 906 N N . LYS A 1 113 ? 12.349 3.395 3.422 1.00 97.50 113 LYS A N 1
ATOM 907 C CA . LYS A 1 113 ? 13.183 2.174 3.387 1.00 97.50 113 LYS A CA 1
ATOM 908 C C . LYS A 1 113 ? 13.431 1.604 1.996 1.00 97.50 113 LYS A C 1
ATOM 910 O O . LYS A 1 113 ? 14.270 0.707 1.890 1.00 97.50 113 LYS A O 1
ATOM 915 N N . TYR A 1 114 ? 12.724 2.086 0.983 1.00 97.62 114 TYR A N 1
ATOM 916 C CA . TYR A 1 114 ? 12.732 1.527 -0.365 1.00 97.62 114 TYR A CA 1
ATOM 917 C C . TYR A 1 114 ? 13.063 2.615 -1.383 1.00 97.62 114 TYR A C 1
ATOM 919 O O . TYR A 1 114 ? 12.840 3.797 -1.134 1.00 97.62 114 TYR A O 1
ATOM 927 N N . THR A 1 115 ? 13.597 2.213 -2.534 1.00 96.88 115 THR A N 1
ATOM 928 C CA . THR A 1 115 ? 14.061 3.150 -3.567 1.00 96.88 115 THR A CA 1
ATOM 929 C C . THR A 1 115 ? 13.198 3.051 -4.816 1.00 96.88 115 THR A C 1
ATOM 931 O O . THR A 1 115 ? 12.922 1.956 -5.311 1.00 96.88 115 THR A O 1
ATOM 934 N N . TYR A 1 116 ? 12.794 4.194 -5.365 1.00 94.19 116 TYR A N 1
ATOM 935 C CA . TYR A 1 116 ? 12.180 4.220 -6.686 1.00 94.19 116 TYR A CA 1
ATOM 936 C C . TYR A 1 116 ? 13.233 3.963 -7.770 1.00 94.19 116 TYR A C 1
ATOM 938 O O . TYR A 1 116 ? 14.228 4.684 -7.866 1.00 94.19 116 TYR A O 1
ATOM 946 N N . ALA A 1 117 ? 13.014 2.950 -8.605 1.00 92.50 117 ALA A N 1
ATOM 947 C CA . ALA A 1 117 ? 13.916 2.594 -9.692 1.00 92.50 117 ALA A CA 1
ATOM 948 C C . ALA A 1 117 ? 13.139 2.015 -10.878 1.00 92.50 117 ALA A C 1
ATOM 950 O O . ALA A 1 117 ? 12.340 1.096 -10.726 1.00 92.50 117 ALA A O 1
ATOM 951 N N . LEU A 1 118 ? 13.415 2.529 -12.081 1.00 88.44 118 LEU A N 1
ATOM 952 C CA . LEU A 1 118 ? 12.875 1.972 -13.328 1.00 88.44 118 LEU A CA 1
ATOM 953 C C . LEU A 1 118 ? 13.606 0.690 -13.758 1.00 88.44 118 LEU A C 1
ATOM 955 O O . LEU A 1 118 ? 13.017 -0.153 -14.427 1.00 88.44 118 LEU A O 1
ATOM 959 N N . ASP A 1 119 ? 14.881 0.558 -13.384 1.00 91.38 119 ASP A N 1
ATOM 960 C CA . ASP A 1 119 ? 15.723 -0.609 -13.658 1.00 91.38 119 ASP A CA 1
ATOM 961 C C . ASP A 1 119 ? 15.889 -1.426 -12.372 1.00 91.38 119 ASP A C 1
ATOM 963 O O . ASP A 1 119 ? 16.909 -1.352 -11.693 1.00 91.38 119 ASP A O 1
ATOM 967 N N . TYR A 1 120 ? 14.823 -2.128 -11.986 1.00 90.69 120 TYR A N 1
ATOM 968 C CA . TYR A 1 120 ? 14.771 -2.949 -10.778 1.00 90.69 120 TYR A CA 1
ATOM 969 C C . TYR A 1 120 ? 14.673 -4.438 -11.126 1.00 90.69 120 TYR A C 1
ATOM 971 O O . TYR A 1 120 ? 14.234 -4.831 -12.211 1.00 90.69 120 TYR A O 1
ATOM 979 N N . THR A 1 121 ? 15.055 -5.299 -10.181 1.00 91.62 121 THR A N 1
ATOM 980 C CA . THR A 1 121 ? 14.957 -6.748 -10.390 1.00 91.62 121 THR A CA 1
ATOM 981 C C . THR A 1 121 ? 13.540 -7.233 -10.106 1.00 91.62 121 THR A C 1
ATOM 983 O O . THR A 1 121 ? 13.110 -7.296 -8.952 1.00 91.62 121 THR A O 1
ATOM 986 N N . VAL A 1 122 ? 12.826 -7.634 -11.158 1.00 89.75 122 VAL A N 1
ATOM 987 C CA . VAL A 1 122 ? 11.490 -8.234 -11.043 1.00 89.75 122 VAL A CA 1
ATOM 988 C C . VAL A 1 122 ? 11.530 -9.584 -10.327 1.00 89.75 122 VAL A C 1
ATOM 990 O O . VAL A 1 122 ? 12.508 -10.332 -10.412 1.00 89.75 122 VAL A O 1
ATOM 993 N N . ALA A 1 123 ? 10.437 -9.915 -9.641 1.00 90.56 123 ALA A N 1
ATOM 994 C CA . ALA A 1 123 ? 10.306 -11.180 -8.934 1.00 90.56 123 ALA A CA 1
ATOM 995 C C . ALA A 1 123 ? 10.444 -12.380 -9.896 1.00 90.56 123 ALA A C 1
ATOM 997 O O . ALA A 1 123 ? 9.794 -12.403 -10.949 1.00 90.56 123 ALA A O 1
ATOM 998 N N . PRO A 1 124 ? 11.238 -13.412 -9.550 1.00 92.62 124 PRO A N 1
ATOM 999 C CA . PRO A 1 124 ? 11.246 -14.661 -10.298 1.00 92.62 124 PRO A CA 1
ATOM 1000 C C . PRO A 1 124 ? 9.855 -15.307 -10.305 1.00 92.62 124 PRO A C 1
ATOM 1002 O O . PRO A 1 124 ? 9.106 -15.185 -9.341 1.00 92.62 124 PRO A O 1
ATOM 1005 N N . GLN A 1 125 ? 9.541 -16.088 -11.342 1.00 84.56 125 GLN A N 1
ATOM 1006 C CA . GLN A 1 125 ? 8.202 -16.663 -11.566 1.00 84.56 125 GLN A CA 1
ATOM 1007 C C . GLN A 1 125 ? 7.615 -17.448 -10.373 1.00 84.56 125 GLN A C 1
ATOM 1009 O O . GLN A 1 125 ? 6.400 -17.523 -10.234 1.00 84.56 125 GLN A O 1
ATOM 1014 N N . ASN A 1 126 ? 8.465 -18.018 -9.516 1.00 86.81 126 ASN A N 1
ATOM 1015 C CA . ASN A 1 126 ? 8.053 -18.826 -8.363 1.00 86.81 126 ASN A CA 1
ATOM 1016 C C . ASN A 1 126 ? 8.070 -18.061 -7.025 1.00 86.81 126 ASN A C 1
ATOM 1018 O O . ASN A 1 126 ? 8.021 -18.696 -5.975 1.00 86.81 126 ASN A O 1
ATOM 1022 N N . HIS A 1 127 ? 8.186 -16.731 -7.045 1.00 88.44 127 HIS A N 1
ATOM 1023 C CA . HIS A 1 127 ? 8.147 -15.888 -5.848 1.00 88.44 127 HIS A CA 1
ATOM 1024 C C . HIS A 1 127 ? 6.897 -15.009 -5.851 1.00 88.44 127 HIS A C 1
ATOM 1026 O O . HIS A 1 127 ? 6.464 -14.529 -6.898 1.00 88.44 127 HIS A O 1
ATOM 1032 N N . GLU A 1 128 ? 6.324 -14.788 -4.667 1.00 90.69 128 GLU A N 1
ATOM 1033 C CA . GLU A 1 128 ? 5.259 -13.801 -4.512 1.00 90.69 128 GLU A CA 1
ATOM 1034 C C . GLU A 1 128 ? 5.864 -12.395 -4.722 1.00 90.69 128 GLU A C 1
ATOM 1036 O O . GLU A 1 128 ? 6.889 -12.083 -4.106 1.00 90.69 128 GLU A 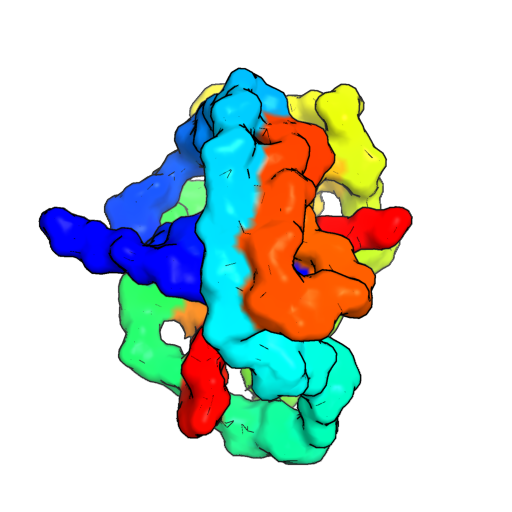O 1
ATOM 1041 N N . PRO A 1 129 ? 5.322 -11.554 -5.623 1.00 91.69 129 PRO A N 1
ATOM 1042 C CA . PRO A 1 129 ? 6.042 -10.345 -6.012 1.00 91.69 129 PRO A CA 1
ATOM 1043 C C . PRO A 1 129 ? 6.102 -9.243 -4.944 1.00 91.69 129 PRO A C 1
ATOM 1045 O O . PRO A 1 129 ? 7.088 -8.505 -4.931 1.00 91.69 129 PRO A O 1
ATOM 1048 N N . ASN A 1 130 ? 5.129 -9.129 -4.027 1.00 94.75 130 ASN A N 1
ATOM 1049 C CA . ASN A 1 130 ? 5.252 -8.170 -2.917 1.00 94.75 130 ASN A CA 1
ATOM 1050 C C . ASN A 1 130 ? 6.312 -8.611 -1.918 1.00 94.75 130 ASN A C 1
ATOM 1052 O O . ASN A 1 130 ? 7.089 -7.791 -1.453 1.00 94.75 130 ASN A O 1
ATOM 1056 N N . ASP A 1 131 ? 6.370 -9.895 -1.601 1.00 95.62 131 ASP A N 1
ATOM 1057 C CA . ASP A 1 131 ? 7.389 -10.496 -0.760 1.00 95.62 131 ASP A CA 1
ATOM 1058 C C . ASP A 1 131 ? 8.790 -10.272 -1.355 1.00 95.62 131 ASP A C 1
ATOM 1060 O O . ASP A 1 131 ? 9.689 -9.782 -0.668 1.00 95.62 131 ASP A O 1
ATOM 1064 N N . TRP A 1 132 ? 8.961 -10.510 -2.658 1.00 96.06 132 TRP A N 1
ATOM 1065 C CA . TRP A 1 132 ? 10.212 -10.205 -3.354 1.00 96.06 132 TRP A CA 1
ATOM 1066 C C . TRP A 1 132 ? 10.583 -8.722 -3.259 1.00 96.06 132 TRP A C 1
ATOM 1068 O O . TRP A 1 132 ? 11.718 -8.387 -2.921 1.00 96.06 132 TRP A O 1
ATOM 1078 N N . PHE A 1 133 ? 9.634 -7.820 -3.520 1.00 97.00 133 PHE A N 1
ATOM 1079 C CA . PHE A 1 133 ? 9.863 -6.384 -3.384 1.00 97.00 133 PHE A CA 1
ATOM 1080 C C . PHE A 1 133 ? 10.240 -6.002 -1.944 1.00 97.00 133 PHE A C 1
ATOM 1082 O O . PHE A 1 133 ? 11.235 -5.313 -1.733 1.00 97.00 133 PHE A O 1
ATOM 1089 N N . LEU A 1 134 ? 9.500 -6.497 -0.950 1.00 97.69 134 LEU A N 1
ATOM 1090 C CA . LEU A 1 134 ? 9.651 -6.137 0.459 1.00 97.69 134 LEU A CA 1
ATOM 1091 C C . LEU A 1 134 ? 10.976 -6.613 1.064 1.00 97.69 134 LEU A C 1
ATOM 1093 O O . LEU A 1 134 ? 11.526 -5.926 1.933 1.00 97.69 134 LEU A O 1
ATOM 1097 N N . PHE A 1 135 ? 11.489 -7.767 0.637 1.00 97.69 135 PHE A N 1
ATOM 1098 C CA . PHE A 1 135 ? 12.626 -8.411 1.298 1.00 97.69 135 PHE A CA 1
ATOM 1099 C C . PHE A 1 135 ? 13.876 -8.537 0.436 1.00 97.69 135 PHE A C 1
ATOM 1101 O O . PHE A 1 135 ? 14.970 -8.444 0.996 1.00 97.69 135 PHE A O 1
ATOM 1108 N N . GLU A 1 136 ? 13.726 -8.697 -0.879 1.00 96.81 136 GLU A N 1
ATOM 1109 C CA . GLU A 1 136 ? 14.837 -8.990 -1.788 1.00 96.81 136 GLU A CA 1
ATOM 1110 C C . GLU A 1 136 ? 15.225 -7.759 -2.615 1.00 96.81 136 GLU A C 1
ATOM 1112 O O . GLU A 1 136 ? 16.309 -7.219 -2.409 1.00 96.81 136 GLU A O 1
ATOM 1117 N N . SER A 1 137 ? 14.341 -7.283 -3.506 1.00 96.31 137 SER A N 1
ATOM 1118 C CA . SER A 1 137 ? 14.644 -6.157 -4.409 1.00 96.31 137 SER A CA 1
ATOM 1119 C C . SER A 1 137 ? 14.803 -4.851 -3.641 1.00 96.31 137 SER A C 1
ATOM 1121 O O . SER A 1 137 ? 15.801 -4.159 -3.790 1.00 96.31 137 SER A O 1
ATOM 1123 N N . LYS A 1 138 ? 13.806 -4.504 -2.818 1.00 96.94 138 LYS A N 1
ATOM 1124 C CA . LYS A 1 138 ? 13.657 -3.203 -2.138 1.00 96.94 138 LYS A CA 1
ATOM 1125 C C . LYS A 1 138 ? 13.688 -1.968 -3.048 1.00 96.94 138 LYS A C 1
ATOM 1127 O O . LYS A 1 138 ? 13.742 -0.834 -2.574 1.00 96.94 138 LYS A O 1
ATOM 1132 N N . GLU A 1 139 ? 13.601 -2.208 -4.345 1.00 96.69 139 GLU A N 1
ATOM 1133 C CA . GLU A 1 139 ? 13.601 -1.227 -5.413 1.00 96.69 139 GLU A CA 1
ATOM 1134 C C . GLU A 1 139 ? 12.470 -1.576 -6.381 1.00 96.69 139 GLU A C 1
ATOM 1136 O O . GLU A 1 139 ? 12.198 -2.764 -6.612 1.00 96.69 139 GLU A O 1
ATOM 1141 N N . GLY A 1 140 ? 11.791 -0.564 -6.918 1.00 94.69 140 GLY A N 1
ATOM 1142 C CA . GLY A 1 140 ? 10.665 -0.770 -7.826 1.00 94.69 140 GLY A CA 1
ATOM 1143 C C . GLY A 1 140 ? 10.021 0.517 -8.321 1.00 94.69 140 GLY A C 1
ATOM 1144 O O . GLY A 1 140 ? 10.521 1.616 -8.090 1.00 94.69 140 GLY A O 1
ATOM 1145 N N . ILE A 1 141 ? 8.883 0.363 -8.987 1.00 89.50 141 ILE A N 1
ATOM 1146 C CA . ILE A 1 141 ? 8.051 1.458 -9.498 1.00 89.50 141 ILE A CA 1
ATOM 1147 C C . ILE A 1 141 ? 6.770 1.608 -8.672 1.00 89.50 141 ILE A C 1
ATOM 1149 O O . ILE A 1 141 ? 6.490 0.790 -7.794 1.00 89.50 141 ILE A O 1
ATOM 1153 N N . CYS A 1 142 ? 5.951 2.619 -8.972 1.00 89.69 142 CYS A N 1
ATOM 1154 C CA . CYS A 1 142 ? 4.745 2.951 -8.206 1.00 89.69 142 CYS A CA 1
ATOM 1155 C C . CYS A 1 142 ? 3.797 1.762 -7.987 1.00 89.69 142 CYS A C 1
ATOM 1157 O O . CYS A 1 142 ? 3.221 1.618 -6.907 1.00 89.69 142 CYS A O 1
ATOM 1159 N N . GLY A 1 143 ? 3.697 0.861 -8.971 1.00 87.81 143 GLY A N 1
ATOM 1160 C CA . GLY A 1 143 ? 2.956 -0.392 -8.853 1.00 87.81 143 GLY A CA 1
ATOM 1161 C C . GLY A 1 143 ? 3.466 -1.294 -7.724 1.00 87.81 143 GLY A C 1
ATOM 1162 O O . GLY A 1 143 ? 2.654 -1.808 -6.961 1.00 87.81 143 GLY A O 1
ATOM 1163 N N . ASN A 1 144 ? 4.784 -1.458 -7.566 1.00 94.31 144 ASN A N 1
ATOM 1164 C CA . ASN A 1 144 ? 5.361 -2.284 -6.499 1.00 94.31 144 ASN A CA 1
ATOM 1165 C C . ASN A 1 144 ? 5.113 -1.665 -5.119 1.00 94.31 144 ASN A C 1
ATOM 1167 O O . ASN A 1 144 ? 4.658 -2.361 -4.214 1.00 94.31 144 ASN A O 1
ATOM 1171 N N . PHE A 1 145 ? 5.354 -0.357 -4.982 1.00 95.62 145 PHE A N 1
ATOM 1172 C CA . PHE A 1 145 ? 5.169 0.374 -3.726 1.00 95.62 145 PHE A CA 1
ATOM 1173 C C . PHE A 1 145 ? 3.721 0.317 -3.240 1.00 95.62 145 PHE A C 1
ATOM 1175 O O . PHE A 1 145 ? 3.451 -0.118 -2.120 1.00 95.62 145 PHE A O 1
ATOM 1182 N N . ASN A 1 146 ? 2.773 0.698 -4.096 1.00 93.69 146 ASN A N 1
ATOM 1183 C CA . ASN A 1 146 ? 1.368 0.771 -3.707 1.00 93.69 146 ASN A CA 1
ATOM 1184 C C . ASN A 1 146 ? 0.717 -0.613 -3.592 1.00 93.69 146 ASN A C 1
ATOM 1186 O O . ASN A 1 146 ? -0.162 -0.814 -2.755 1.00 93.69 146 ASN A O 1
ATOM 1190 N N . SER A 1 147 ? 1.188 -1.605 -4.352 1.00 95.00 147 SER A N 1
ATOM 1191 C CA . SER A 1 147 ? 0.792 -3.000 -4.144 1.00 95.00 147 SER A CA 1
ATOM 1192 C C . SER A 1 147 ? 1.261 -3.526 -2.783 1.00 95.00 147 SER A C 1
ATOM 1194 O O . SER A 1 147 ? 0.469 -4.102 -2.032 1.00 95.00 147 SER A O 1
ATOM 1196 N N . ALA A 1 148 ? 2.523 -3.276 -2.421 1.00 97.44 148 ALA A N 1
ATOM 1197 C CA . ALA A 1 148 ? 3.066 -3.679 -1.130 1.00 97.44 148 ALA A CA 1
ATOM 1198 C C . ALA A 1 148 ? 2.355 -2.972 0.030 1.00 97.44 148 ALA A C 1
ATOM 1200 O O . ALA A 1 148 ? 2.034 -3.615 1.030 1.00 97.44 148 ALA A O 1
ATOM 1201 N N . PHE A 1 149 ? 2.030 -1.685 -0.125 1.00 98.00 149 PHE A N 1
ATOM 1202 C CA . PHE A 1 149 ? 1.199 -0.948 0.824 1.00 98.00 149 PHE A CA 1
ATOM 1203 C C . PHE A 1 149 ? -0.147 -1.646 1.049 1.00 98.00 149 PHE A C 1
ATOM 1205 O O . PHE A 1 149 ? -0.515 -1.909 2.194 1.00 98.00 149 PHE A O 1
ATOM 1212 N N . VAL A 1 150 ? -0.868 -1.984 -0.028 1.00 97.19 150 VAL A N 1
ATOM 1213 C CA . VAL A 1 150 ? -2.184 -2.639 0.058 1.00 97.19 150 VAL A CA 1
ATOM 1214 C C . VAL A 1 150 ? -2.076 -3.970 0.795 1.00 97.19 150 VAL A C 1
ATOM 1216 O O . VAL A 1 150 ? -2.876 -4.238 1.687 1.00 97.19 150 VAL A O 1
ATOM 1219 N N . ILE A 1 151 ? -1.069 -4.785 0.482 1.00 97.44 151 ILE A N 1
ATOM 1220 C CA . ILE A 1 151 ? -0.865 -6.077 1.146 1.00 97.44 151 ILE A CA 1
ATOM 1221 C C . ILE A 1 151 ? -0.519 -5.921 2.623 1.00 97.44 151 ILE A C 1
ATOM 1223 O O . ILE A 1 151 ? -1.063 -6.645 3.455 1.00 97.44 151 ILE A O 1
ATOM 1227 N N . LEU A 1 152 ? 0.345 -4.968 2.972 1.00 98.50 152 LEU A N 1
ATOM 1228 C CA . LEU A 1 152 ? 0.679 -4.700 4.366 1.00 98.50 152 LEU A CA 1
ATOM 1229 C C . LEU A 1 152 ? -0.540 -4.179 5.139 1.00 98.50 152 LEU A C 1
ATOM 1231 O O . LEU A 1 152 ? -0.753 -4.615 6.268 1.00 98.50 152 LEU A O 1
ATOM 1235 N N . ALA A 1 153 ? -1.363 -3.312 4.544 1.00 98.25 153 ALA A N 1
ATOM 1236 C CA . ALA A 1 153 ? -2.598 -2.825 5.156 1.00 98.25 153 ALA A CA 1
ATOM 1237 C C . ALA A 1 153 ? -3.607 -3.965 5.379 1.00 98.25 153 ALA A C 1
ATOM 1239 O O . ALA A 1 153 ? -4.074 -4.158 6.502 1.00 98.25 153 ALA A O 1
ATOM 1240 N N . ARG A 1 154 ? -3.861 -4.786 4.353 1.00 97.38 154 ARG A N 1
ATOM 1241 C CA . ARG A 1 154 ? -4.751 -5.956 4.446 1.00 97.38 154 ARG A CA 1
ATOM 1242 C C . ARG A 1 154 ? -4.281 -6.964 5.489 1.00 97.38 154 ARG A C 1
ATOM 1244 O O . ARG A 1 154 ? -5.083 -7.450 6.273 1.00 97.38 154 ARG A O 1
ATOM 1251 N N . ALA A 1 155 ? -2.972 -7.212 5.572 1.00 96.88 155 ALA A N 1
ATOM 1252 C CA . ALA A 1 155 ? -2.377 -8.062 6.606 1.00 96.88 155 ALA A CA 1
ATOM 1253 C C . ALA A 1 155 ? -2.489 -7.486 8.033 1.00 96.88 155 ALA A C 1
ATOM 1255 O O . ALA A 1 155 ? -2.216 -8.196 8.997 1.00 96.88 155 ALA A O 1
ATOM 1256 N N . SER A 1 156 ? -2.886 -6.218 8.167 1.00 96.88 156 SER A N 1
ATOM 1257 C CA . SER A 1 156 ? -3.224 -5.548 9.427 1.00 96.88 156 SER A CA 1
ATOM 1258 C C . SER A 1 156 ? -4.740 -5.375 9.626 1.00 96.88 156 SER A C 1
ATOM 1260 O O . SER A 1 156 ? -5.145 -4.538 10.440 1.00 96.88 156 SER A O 1
ATOM 1262 N N . ASP A 1 157 ? -5.554 -6.151 8.900 1.00 95.69 157 ASP A N 1
ATOM 1263 C CA . ASP A 1 157 ? -7.024 -6.119 8.892 1.00 95.69 157 ASP A CA 1
ATOM 1264 C C . ASP A 1 157 ? -7.609 -4.763 8.460 1.00 95.69 157 ASP A C 1
ATOM 1266 O O . ASP A 1 157 ? -8.646 -4.322 8.954 1.00 95.69 157 ASP A O 1
ATOM 1270 N N . ILE A 1 158 ? -6.930 -4.072 7.538 1.00 97.12 158 ILE A N 1
ATOM 1271 C CA . ILE A 1 158 ? -7.369 -2.781 7.002 1.00 97.12 158 ILE A CA 1
ATOM 1272 C C . ILE A 1 158 ? -7.787 -2.961 5.537 1.00 97.12 158 ILE A C 1
ATOM 1274 O O . ILE A 1 158 ? -6.939 -3.311 4.709 1.00 97.12 158 ILE A O 1
ATOM 1278 N N . PRO A 1 159 ? -9.061 -2.697 5.184 1.00 95.56 159 PRO A N 1
ATOM 1279 C CA . PRO A 1 159 ? -9.535 -2.785 3.814 1.00 95.56 159 PRO A CA 1
ATOM 1280 C C . PRO A 1 159 ? -8.809 -1.775 2.933 1.00 95.56 159 PRO A C 1
ATOM 1282 O O . PRO A 1 159 ? -8.950 -0.557 3.089 1.00 95.56 159 PRO A O 1
ATOM 1285 N N . ALA A 1 160 ? -8.043 -2.299 1.987 1.00 94.50 160 ALA A N 1
ATOM 1286 C CA . ALA A 1 160 ? -7.246 -1.512 1.065 1.00 94.50 160 ALA A CA 1
ATOM 1287 C C . ALA A 1 160 ? -7.382 -2.062 -0.351 1.00 94.50 160 ALA A C 1
ATOM 1289 O O . ALA A 1 160 ? -7.631 -3.252 -0.553 1.00 94.50 160 ALA A O 1
ATOM 1290 N N . ARG A 1 161 ? -7.207 -1.211 -1.355 1.00 90.56 161 ARG A N 1
ATOM 1291 C CA . ARG A 1 161 ? -7.248 -1.606 -2.761 1.00 90.56 161 ARG A CA 1
ATOM 1292 C C . ARG A 1 161 ? -6.259 -0.808 -3.584 1.00 90.56 161 ARG A C 1
ATOM 1294 O O . ARG A 1 161 ? -5.872 0.293 -3.212 1.00 90.56 161 ARG A O 1
ATOM 1301 N N . LEU A 1 162 ? -5.866 -1.386 -4.708 1.00 86.25 162 LEU A N 1
ATOM 1302 C CA . LEU A 1 162 ? -4.921 -0.776 -5.628 1.00 86.25 162 LEU A CA 1
ATOM 1303 C C . LEU A 1 162 ? -5.688 -0.108 -6.761 1.00 86.25 162 LEU A C 1
ATOM 1305 O O . LEU A 1 162 ? -6.616 -0.701 -7.320 1.00 86.25 162 LEU A O 1
ATOM 1309 N N . ALA A 1 163 ? -5.309 1.112 -7.099 1.00 80.50 163 ALA A N 1
ATOM 1310 C CA . ALA A 1 163 ? -5.911 1.866 -8.180 1.00 80.50 163 ALA A CA 1
ATOM 1311 C C . ALA A 1 163 ? -4.852 2.281 -9.198 1.00 80.50 163 ALA A C 1
ATOM 1313 O O . ALA A 1 163 ? -3.717 2.581 -8.842 1.00 80.50 163 ALA A O 1
ATOM 1314 N N . TYR A 1 164 ? -5.246 2.257 -10.470 1.00 75.88 164 TYR A N 1
ATOM 1315 C CA . TYR A 1 164 ? -4.404 2.618 -11.606 1.00 75.88 164 TYR A CA 1
ATOM 1316 C C . TYR A 1 164 ? -5.100 3.651 -12.454 1.00 75.88 164 TYR A C 1
ATOM 1318 O O . TYR A 1 164 ? -6.285 3.514 -12.763 1.00 75.88 164 TYR A O 1
ATOM 1326 N N . GLY A 1 165 ? -4.347 4.632 -12.910 1.00 75.38 165 GLY A N 1
ATOM 1327 C CA . GLY A 1 165 ? -4.887 5.702 -13.714 1.00 75.38 165 GLY A CA 1
ATOM 1328 C C . GLY A 1 165 ? -3.796 6.612 -14.217 1.00 75.38 165 GLY A C 1
ATOM 1329 O O . GLY A 1 165 ? -2.676 6.176 -14.460 1.00 75.38 165 GLY A O 1
ATOM 1330 N N . TYR A 1 166 ? -4.140 7.881 -14.359 1.00 72.31 166 TYR A N 1
ATOM 1331 C CA . TYR A 1 166 ? -3.201 8.907 -14.772 1.00 72.31 166 TYR A CA 1
ATOM 1332 C C . TYR A 1 166 ? -3.148 10.036 -13.770 1.00 72.31 166 TYR A C 1
ATOM 1334 O O . TYR A 1 166 ? -4.206 10.489 -13.334 1.00 72.31 166 TYR A O 1
ATOM 1342 N N . TYR A 1 167 ? -1.940 10.526 -13.502 1.00 68.00 167 TYR A N 1
ATOM 1343 C CA . TYR A 1 167 ? -1.718 11.713 -12.709 1.00 68.00 167 TYR A CA 1
ATOM 1344 C C . TYR A 1 167 ? -2.300 12.961 -13.412 1.00 68.00 167 TYR A C 1
ATOM 1346 O O . TYR A 1 167 ? -1.982 13.231 -14.570 1.00 68.00 167 TYR A O 1
ATOM 1354 N N . LEU A 1 168 ? -3.167 13.723 -12.743 1.00 67.12 168 LEU A N 1
ATOM 1355 C CA . LEU A 1 168 ? -3.664 15.032 -13.181 1.00 67.12 168 LEU A CA 1
ATOM 1356 C C . LEU A 1 168 ? -2.839 16.142 -12.530 1.00 67.12 168 LEU A C 1
ATOM 1358 O O . LEU A 1 168 ? -2.384 16.006 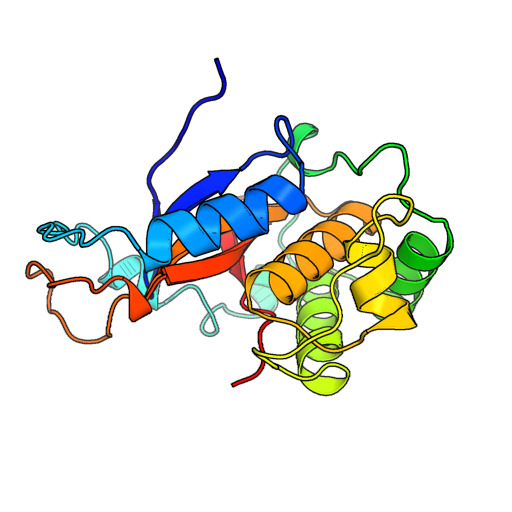-11.396 1.00 67.12 168 LEU A O 1
ATOM 1362 N N . LEU A 1 169 ? -2.670 17.257 -13.243 1.00 61.41 169 LEU A N 1
ATOM 1363 C CA . LEU A 1 169 ? -1.888 18.379 -12.728 1.00 61.41 169 LEU A CA 1
ATOM 1364 C C . LEU A 1 169 ? -2.809 19.302 -11.923 1.00 61.41 169 LEU A C 1
ATOM 1366 O O . LEU A 1 169 ? -3.927 19.586 -12.366 1.00 61.41 169 LEU A O 1
ATOM 1370 N N . PRO A 1 170 ? -2.357 19.805 -10.763 1.00 56.94 170 PRO A N 1
ATOM 1371 C CA . PRO A 1 170 ? -3.125 20.779 -10.002 1.00 56.94 170 PRO A CA 1
ATOM 1372 C C . PRO A 1 170 ? -3.335 22.072 -10.810 1.00 56.94 170 PRO A C 1
ATOM 1374 O O . PRO A 1 170 ? -2.497 22.458 -11.625 1.00 56.94 170 PRO A O 1
ATOM 1377 N N . GLY A 1 171 ? -4.450 22.766 -10.554 1.00 56.62 171 GLY A N 1
ATOM 1378 C CA . GLY A 1 171 ? -4.714 24.103 -11.107 1.00 56.62 171 GLY A CA 1
ATOM 1379 C C . GLY A 1 171 ? -5.476 24.153 -12.435 1.00 56.62 171 GLY A C 1
ATOM 1380 O O . GLY A 1 171 ? -5.420 25.170 -13.120 1.00 56.62 171 GLY A O 1
ATOM 1381 N N . ASN A 1 172 ? -6.195 23.091 -12.818 1.00 57.66 172 ASN A N 1
ATOM 1382 C CA . ASN A 1 172 ? -6.963 23.096 -14.069 1.00 57.66 172 ASN A CA 1
ATOM 1383 C C . ASN A 1 172 ? -8.401 23.660 -13.963 1.00 57.66 172 ASN A C 1
ATOM 1385 O O . ASN A 1 172 ? -9.166 23.507 -14.904 1.00 57.66 172 ASN A O 1
ATOM 1389 N N . ASP A 1 173 ? -8.807 24.310 -12.865 1.00 56.59 173 ASP A N 1
ATOM 1390 C CA . ASP A 1 173 ? -10.103 25.014 -12.689 1.00 56.59 173 ASP A CA 1
ATOM 1391 C C . ASP A 1 173 ? -11.359 24.327 -13.284 1.00 56.59 173 ASP A C 1
ATOM 1393 O O . ASP A 1 173 ? -12.232 24.985 -13.854 1.00 56.59 173 ASP A O 1
ATOM 1397 N N . GLY A 1 174 ? -11.455 22.995 -13.235 1.00 54.19 174 GLY A N 1
ATOM 1398 C CA . GLY A 1 174 ? -12.594 22.273 -13.820 1.00 54.19 174 GLY A CA 1
ATOM 1399 C C . GLY A 1 174 ? -12.575 22.134 -15.354 1.00 54.19 174 GLY A C 1
ATOM 1400 O O . GLY A 1 174 ? -13.526 21.614 -15.938 1.00 54.19 174 GLY A O 1
ATOM 1401 N N . ARG A 1 175 ? -11.517 22.589 -16.033 1.00 58.22 175 ARG A N 1
ATOM 1402 C CA . ARG A 1 175 ? -11.340 22.463 -17.484 1.00 58.22 175 ARG A CA 1
ATOM 1403 C C . ARG A 1 175 ? -10.843 21.062 -17.858 1.00 58.22 175 ARG A C 1
ATOM 1405 O O . ARG A 1 175 ? -10.210 20.394 -17.042 1.00 58.22 175 ARG A O 1
ATOM 1412 N N . PRO A 1 176 ? -11.087 20.604 -19.096 1.00 63.44 176 PRO A N 1
ATOM 1413 C CA . PRO A 1 176 ? -10.463 19.389 -19.601 1.00 63.44 176 PRO A CA 1
ATOM 1414 C C . PRO A 1 176 ? -8.935 19.471 -19.559 1.00 63.44 176 PRO A C 1
ATOM 1416 O O . PRO A 1 176 ? -8.352 20.494 -19.922 1.00 63.44 176 PRO A O 1
ATOM 1419 N N . GLN A 1 177 ? -8.274 18.396 -19.123 1.00 63.09 177 GLN A N 1
ATOM 1420 C CA . GLN A 1 177 ? -6.816 18.276 -19.165 1.00 63.09 177 GLN A CA 1
ATOM 1421 C C . GLN A 1 177 ? -6.410 17.258 -20.221 1.00 63.09 177 GLN A C 1
ATOM 1423 O O . GLN A 1 177 ? -6.946 16.152 -20.242 1.00 63.09 177 GLN A O 1
ATOM 1428 N N . LYS A 1 178 ? -5.416 17.596 -21.049 1.00 69.62 178 LYS A N 1
ATOM 1429 C CA . LYS A 1 178 ? -4.713 16.572 -21.825 1.00 69.62 178 LYS A CA 1
ATOM 1430 C C . LYS A 1 178 ? -3.905 15.705 -20.872 1.00 69.62 178 LYS A C 1
ATOM 1432 O O . LYS A 1 178 ? -3.112 16.233 -20.096 1.00 69.62 178 LYS A O 1
ATOM 1437 N N . VAL A 1 179 ? -4.105 14.401 -20.969 1.00 65.81 179 VAL A N 1
ATOM 1438 C CA . VAL A 1 179 ? -3.407 13.394 -20.180 1.00 65.81 179 VAL A CA 1
ATOM 1439 C C . VAL A 1 179 ? -2.427 12.664 -21.087 1.00 65.81 179 VAL A C 1
ATOM 1441 O O . VAL A 1 179 ? -2.759 12.320 -22.219 1.00 65.81 179 VAL A O 1
ATOM 1444 N N . TYR A 1 180 ? -1.207 12.453 -20.605 1.00 67.38 180 TYR A N 1
ATOM 1445 C CA . TYR A 1 180 ? -0.172 11.752 -21.356 1.00 67.38 180 TYR A CA 1
ATOM 1446 C C . TYR A 1 180 ? 0.082 10.383 -20.749 1.00 67.38 180 TYR A C 1
ATOM 1448 O O . TYR A 1 180 ? -0.047 10.186 -19.543 1.00 67.38 180 TYR A O 1
ATOM 1456 N N . SER A 1 181 ? 0.499 9.441 -21.588 1.00 68.31 181 SER A N 1
ATOM 1457 C CA . SER A 1 181 ? 0.783 8.077 -21.152 1.00 68.31 181 SER A CA 1
ATOM 1458 C C . SER A 1 181 ? 1.907 8.011 -20.110 1.00 68.31 181 SER A C 1
ATOM 1460 O O . SER A 1 181 ? 1.891 7.167 -19.223 1.00 68.31 181 SER A O 1
ATOM 1462 N N . THR A 1 182 ? 2.833 8.972 -20.149 1.00 69.00 182 THR A N 1
ATOM 1463 C CA . THR A 1 182 ? 3.901 9.167 -19.156 1.00 69.00 182 THR A CA 1
ATOM 1464 C C . THR A 1 182 ? 3.401 9.581 -17.775 1.00 69.00 182 THR A C 1
ATOM 1466 O O . THR A 1 182 ? 4.202 9.673 -16.855 1.00 69.00 182 THR A O 1
ATOM 1469 N N . TRP A 1 183 ? 2.114 9.896 -17.631 1.00 72.88 183 TRP A N 1
ATOM 1470 C CA . TRP A 1 183 ? 1.489 10.187 -16.342 1.00 72.88 183 TRP A CA 1
ATOM 1471 C C . TRP A 1 183 ? 0.759 8.973 -15.774 1.00 72.88 183 TRP A C 1
ATOM 1473 O O . TRP A 1 183 ? 0.070 9.118 -14.772 1.00 72.88 183 TRP A O 1
ATOM 1483 N N . ALA A 1 184 ? 0.859 7.799 -16.409 1.00 76.75 184 ALA A N 1
ATOM 1484 C CA . ALA A 1 184 ? 0.327 6.569 -15.841 1.00 76.75 184 ALA A CA 1
ATOM 1485 C C . ALA A 1 184 ? 0.888 6.363 -14.430 1.00 76.75 184 ALA A C 1
ATOM 1487 O O . ALA A 1 184 ? 2.082 6.555 -14.199 1.00 76.75 184 ALA A O 1
ATOM 1488 N N . HIS A 1 185 ? 0.008 6.030 -13.492 1.00 83.88 185 HIS A N 1
ATOM 1489 C CA . HIS A 1 185 ? 0.378 5.894 -12.095 1.00 83.88 185 HIS A CA 1
ATOM 1490 C C . HIS A 1 185 ? -0.514 4.916 -11.343 1.00 83.88 185 HIS A C 1
ATOM 1492 O O . HIS A 1 185 ? -1.694 4.748 -11.669 1.00 83.88 185 HIS A O 1
ATOM 1498 N N . ALA A 1 186 ? 0.061 4.310 -10.308 1.00 84.56 186 ALA A N 1
ATOM 1499 C CA . ALA A 1 186 ? -0.617 3.432 -9.373 1.00 84.56 186 ALA A CA 1
ATOM 1500 C C . ALA A 1 186 ? -0.580 4.030 -7.967 1.00 84.56 186 ALA A C 1
ATOM 1502 O O . ALA A 1 186 ? 0.489 4.424 -7.516 1.00 84.56 186 ALA A O 1
ATOM 1503 N N . TRP A 1 187 ? -1.707 4.035 -7.262 1.00 87.06 187 TRP A N 1
ATOM 1504 C CA . TRP A 1 187 ? -1.804 4.482 -5.868 1.00 87.06 187 TRP A CA 1
ATOM 1505 C C . TRP A 1 187 ? -2.645 3.505 -5.044 1.00 87.06 187 TRP A C 1
ATOM 1507 O O . TRP A 1 187 ? -3.424 2.713 -5.587 1.00 87.06 187 TRP A O 1
ATOM 1517 N N . ALA A 1 188 ? -2.502 3.548 -3.723 1.00 89.50 188 ALA A N 1
ATOM 1518 C CA . ALA A 1 188 ? -3.326 2.767 -2.815 1.00 89.50 188 ALA A CA 1
ATOM 1519 C C . ALA A 1 188 ? -4.568 3.551 -2.377 1.00 89.50 188 ALA A C 1
ATOM 1521 O O . ALA A 1 188 ? -4.546 4.770 -2.246 1.00 89.50 188 ALA A O 1
ATOM 1522 N N . GLU A 1 189 ? -5.663 2.855 -2.095 1.00 88.88 189 GLU A N 1
ATOM 1523 C CA . GLU A 1 189 ? -6.843 3.427 -1.454 1.00 88.88 189 GLU A CA 1
ATOM 1524 C C . GLU A 1 189 ? -7.224 2.612 -0.219 1.00 88.88 189 GLU A C 1
ATOM 1526 O O . GLU A 1 189 ? -7.214 1.383 -0.263 1.00 88.88 189 GLU A O 1
ATOM 1531 N N . VAL A 1 190 ? -7.609 3.285 0.864 1.00 91.31 190 VAL A N 1
ATOM 1532 C CA . VAL A 1 190 ? -8.049 2.679 2.128 1.00 91.31 190 VAL A CA 1
ATOM 1533 C C . VAL A 1 190 ? -9.468 3.131 2.440 1.00 91.31 190 VAL A C 1
ATOM 1535 O O . VAL A 1 190 ? -9.794 4.312 2.320 1.00 91.31 190 VAL A O 1
ATOM 1538 N N . GLY A 1 191 ? -10.326 2.191 2.823 1.00 86.94 191 GLY A N 1
ATOM 1539 C CA . GLY A 1 191 ? -11.729 2.469 3.104 1.00 86.94 191 GLY A CA 1
ATOM 1540 C C . GLY A 1 191 ? -11.970 2.855 4.562 1.00 86.94 191 GLY A C 1
ATOM 1541 O O . GLY A 1 191 ? -11.840 2.015 5.448 1.00 86.94 191 GLY A O 1
ATOM 1542 N N . PHE A 1 192 ? -12.407 4.090 4.806 1.00 86.62 192 PHE A N 1
ATOM 1543 C CA . PHE A 1 192 ? -12.805 4.597 6.122 1.00 86.62 192 PHE A CA 1
ATOM 1544 C C . PHE A 1 192 ? -14.320 4.792 6.221 1.00 86.62 192 PHE A C 1
ATOM 1546 O O . PHE A 1 192 ? -14.978 5.234 5.275 1.00 86.62 192 PHE A O 1
ATOM 1553 N N . GLU A 1 193 ? -14.889 4.493 7.386 1.00 87.62 193 GLU A N 1
ATOM 1554 C CA . GLU A 1 193 ? -16.311 4.716 7.644 1.00 87.62 193 GLU A CA 1
ATOM 1555 C C . GLU A 1 193 ? -16.664 6.207 7.559 1.00 87.62 193 GLU A C 1
ATOM 1557 O O . GLU A 1 193 ? -15.911 7.074 7.998 1.00 87.62 193 GLU A O 1
ATOM 1562 N N . GLY A 1 194 ? -17.816 6.525 6.964 1.00 79.25 194 GLY A N 1
ATOM 1563 C CA . GLY A 1 194 ? -18.305 7.904 6.825 1.00 79.25 194 GLY A CA 1
ATOM 1564 C C . GLY A 1 194 ? -17.540 8.784 5.825 1.00 79.25 194 GLY A C 1
ATOM 1565 O O . GLY A 1 194 ? -18.078 9.805 5.406 1.00 79.25 194 GLY A O 1
ATOM 1566 N N . VAL A 1 195 ? -16.337 8.380 5.404 1.00 79.38 195 VAL A N 1
ATOM 1567 C CA . VAL A 1 195 ? -15.487 9.103 4.436 1.00 79.38 195 VAL A CA 1
ATOM 1568 C C . VAL A 1 195 ? -15.403 8.364 3.096 1.00 79.38 195 VAL A C 1
ATOM 1570 O O . VAL A 1 195 ? -15.326 8.987 2.040 1.00 79.38 195 VAL A O 1
ATOM 1573 N N . GLY A 1 196 ? -15.481 7.033 3.112 1.00 81.88 196 GLY A N 1
ATOM 1574 C CA . GLY A 1 196 ? -15.309 6.202 1.927 1.00 81.88 196 GLY A CA 1
ATOM 1575 C C . GLY A 1 196 ? -13.839 5.887 1.659 1.00 81.88 196 GLY A C 1
ATOM 1576 O O . GLY A 1 196 ? -13.055 5.705 2.583 1.00 81.88 196 GLY A O 1
ATOM 1577 N N . TRP A 1 197 ? -13.469 5.774 0.384 1.00 81.81 197 TRP A N 1
ATOM 1578 C CA . TRP A 1 197 ? -12.103 5.414 0.001 1.00 81.81 197 TRP A CA 1
ATOM 1579 C C . TRP A 1 197 ? -11.220 6.646 -0.066 1.00 81.81 197 TRP A C 1
ATOM 1581 O O . TRP A 1 197 ? -11.503 7.564 -0.836 1.00 81.81 197 TRP A O 1
ATOM 1591 N N . LEU A 1 198 ? -10.148 6.614 0.711 1.00 82.31 198 LEU A N 1
ATOM 1592 C CA . LEU A 1 198 ? -9.123 7.632 0.757 1.00 82.31 198 LEU A CA 1
ATOM 1593 C C . LEU A 1 198 ? -7.853 7.133 0.064 1.00 82.31 198 LEU A C 1
ATOM 1595 O O . LEU A 1 198 ? -7.409 6.024 0.343 1.00 82.31 198 LEU A O 1
ATOM 1599 N N . ALA A 1 199 ? -7.271 7.947 -0.813 1.00 82.44 199 ALA A N 1
ATOM 1600 C CA . ALA A 1 199 ? -6.015 7.648 -1.483 1.00 82.44 199 ALA A CA 1
ATOM 1601 C C . ALA A 1 199 ? -4.797 7.854 -0.567 1.00 82.44 199 ALA A C 1
ATOM 1603 O O . ALA A 1 199 ? -4.743 8.811 0.202 1.00 82.44 199 ALA A O 1
ATOM 1604 N N . PHE A 1 200 ? -3.816 6.970 -0.711 1.00 86.00 200 PHE A N 1
ATOM 1605 C CA . PHE A 1 200 ? -2.496 7.019 -0.098 1.00 86.00 200 PHE A CA 1
ATOM 1606 C C . PHE A 1 200 ? -1.457 6.790 -1.194 1.00 86.00 200 PHE A C 1
ATOM 1608 O O . PHE A 1 200 ? -1.656 5.959 -2.082 1.00 86.00 200 PHE A O 1
ATOM 1615 N N . GLU A 1 201 ? -0.356 7.527 -1.118 1.00 86.94 201 GLU A N 1
ATOM 1616 C CA . GLU A 1 201 ? 0.794 7.361 -1.999 1.00 86.94 201 GLU A CA 1
ATOM 1617 C C . GLU A 1 201 ? 1.934 6.758 -1.191 1.00 86.94 201 GLU A C 1
ATOM 1619 O O . GLU A 1 201 ? 2.325 7.343 -0.190 1.00 86.94 201 GLU A O 1
ATOM 1624 N N . ALA A 1 202 ? 2.428 5.588 -1.592 1.00 90.00 202 ALA A N 1
ATOM 1625 C CA . ALA A 1 202 ? 3.577 4.943 -0.953 1.00 90.00 202 ALA A CA 1
ATOM 1626 C C . ALA A 1 202 ? 4.879 5.090 -1.756 1.00 90.00 202 ALA A C 1
ATOM 1628 O O . ALA A 1 202 ? 5.935 4.664 -1.289 1.00 90.00 202 ALA A O 1
ATOM 1629 N N . THR A 1 203 ? 4.806 5.626 -2.975 1.00 86.06 203 THR A N 1
ATOM 1630 C CA . THR A 1 203 ? 5.968 5.887 -3.828 1.00 86.06 203 THR A CA 1
ATOM 1631 C C . THR A 1 203 ? 6.711 7.121 -3.305 1.00 86.06 203 THR A C 1
ATOM 1633 O O . THR A 1 203 ? 6.072 8.158 -3.149 1.00 86.06 203 THR A O 1
ATOM 1636 N N . PRO A 1 204 ? 8.031 7.040 -3.053 1.00 83.94 204 PRO A N 1
ATOM 1637 C CA . PRO A 1 204 ? 8.838 8.201 -2.687 1.00 83.94 204 PRO A CA 1
ATOM 1638 C C . PRO A 1 204 ? 8.838 9.276 -3.786 1.00 83.94 204 PRO A C 1
ATOM 1640 O O . PRO A 1 204 ? 8.794 8.931 -4.971 1.00 83.94 204 PRO A O 1
ATOM 1643 N N . ASP A 1 205 ? 8.944 10.542 -3.371 1.00 69.62 205 ASP A N 1
ATOM 1644 C CA . ASP A 1 205 ? 9.130 11.715 -4.247 1.00 69.62 205 ASP A CA 1
ATOM 1645 C C . ASP A 1 205 ? 10.470 11.713 -5.013 1.00 69.62 205 ASP A C 1
ATOM 1647 O O . ASP A 1 205 ? 11.504 11.277 -4.444 1.00 69.62 205 ASP A O 1
#

Foldseek 3Di:
DDDFDFDDALWWTWTWDLQPDDDLVVVVVVLVVLLPDQDQDFDQDDPSVVRNCFAPVDPPVVQQPWDFDPRVSLLDDPPPDDVVLLVVLCVQCPPPDGLVSSLVSLLVCLQPQAEEDPPWDADDPPDDGLCCCVPPTSYYHQSNQQVSSSNSSSSVVWRKIKIWGFTDDPDPPSGTDRTHSVRIHMWMWTGIPPPGTGTDGSHHD

Secondary structure (DSSP, 8-state):
-----EEEETTEEEEEE-STT--HHHHHHHHHHHHH---------SSHHHHTTSSS-S-HHHHTT--B---GGGG---TT--HHHHHHHHHHHTT--SHHHHHHHHHHHHHHH-EE-SS--PPPTTS-HHHIIIIII-EE-HHHHHHHHHHHHHTTT--EEEEEEEEPPTT-TT------GGGEEEEEEEEETTTEEEEE--S--

Radius of gyration: 16.53 Å; chains: 1; bounding box: 34×44×45 Å

Sequence (205 aa):
EGSRYVRYLRHGVGIAYDGRDWNLQRIDEVDRALSRAMVEGEVLAFDAEHIARLGDDFDRDVMNRLGTIDDPACLELPDNITDRVRDLSYRITKGMSTPFEKVKAIQEFLEVKYTYALDYTVAPQNHEPNDWFLFESKEGICGNFNSAFVILARASDIPARLAYGYYLLPGNDGRPQKVYSTWAHAWAEVGFEGVGWLAFEATPD